Protein AF-A0A7S1DSY9-F1 (afdb_monomer_lite)

Sequence (196 aa):
GLTSVCFLCGHFAAHTNKVRSRNRDYATVTSSLRFPQHRPQLHPQKARDALRAQTYPAPGHALGHDAVVWLGDFNYRIDGGLSSDQIREMIAKGETHKLCASDQLAEEHSEGRVFEGFTEGAISFNPTYKFDAGTSDYDSSPKARAPAWCDRVLYRGREISLVKYTSCPSITFSDHKPVAALLTVQVMLPLQGEGG

Foldseek 3Di:
DWAFEFEAEDAFDADAPCLVRLLVSQVCLQQDDFDDDPDDDDDPVVVVVCVVVVDQRPPRRRVNGQKYKYWYQSNWFQADVDDLVRLVVCVVVQVVVVSCVRTSVSVCVVVVSGPPQKDFDDDNEWAFAAADAPDLHHDPDPVSDRGGNRTGMIMHHDFKDWPDWDWDSVHGRHRGTDIDTDMDGDIDDPPPPDDD

pLDDT: mean 89.21, std 14.41, range [40.25, 98.81]

Secondary structure (DSSP, 8-state):
-PPPEEEEEEEPPPSGGGHHHHHHHHHHHHHH-BPPP------HHHHHHHHHTT-PPPTTBGGGSSEEEEEEE----B-SS--HHHHHHHHHTT-HHHHHTTBHHHHHHHTTSSSTT-EE----S---B-B-TTSSSB--STT-PPPB--EEEEEEETTEEEEEEEE-TT--SSSB--EEEEEEE--PPP------

InterPro domains:
  IPR000300 Inositol polyphosphate-related phosphatase [PF22669] (3-181)
  IPR000300 Inositol polyphosphate-related phosphatase [SM00128] (1-191)
  IPR036691 Endonuclease/exonuclease/phosphatase superfamily [G3DSA:3.60.10.10] (1-192)
  IPR036691 Endonuclease/exonuclease/phosphatase superfamily [SSF56219] (3-187)
  IPR046985 Inositol 5-phosphatase [PTHR11200] (3-187)

Radius of gyration: 19.44 Å; chains: 1; bounding box: 63×33×52 Å

Organism: Hemiselmis andersenii (NCBI:txid464988)

Structure (mmCIF, N/CA/C/O backbone):
data_AF-A0A7S1DSY9-F1
#
_entry.id   AF-A0A7S1DSY9-F1
#
loop_
_atom_site.group_PDB
_atom_site.id
_atom_site.type_symbol
_atom_site.label_atom_id
_atom_site.label_alt_id
_atom_site.label_comp_id
_atom_site.label_asym_id
_atom_site.label_entity_id
_atom_site.label_seq_id
_atom_site.pdbx_PDB_ins_code
_atom_site.Cartn_x
_atom_site.Cartn_y
_atom_site.Cartn_z
_atom_site.occupancy
_atom_site.B_iso_or_equiv
_atom_site.auth_seq_id
_atom_site.auth_comp_id
_atom_site.auth_asym_id
_atom_site.auth_atom_id
_atom_site.pdbx_PDB_model_num
ATOM 1 N N . GLY A 1 1 ? -24.449 2.814 20.680 1.00 59.84 1 GLY A N 1
ATOM 2 C CA . GLY A 1 1 ? -23.459 3.812 20.227 1.00 59.84 1 GLY A CA 1
ATOM 3 C C . GLY A 1 1 ? -23.392 3.742 18.721 1.00 59.84 1 GLY A C 1
ATOM 4 O O . GLY A 1 1 ? -23.608 2.660 18.193 1.00 59.84 1 GLY A O 1
ATOM 5 N N . LEU A 1 2 ? -23.164 4.867 18.050 1.00 79.44 2 LEU A N 1
ATOM 6 C CA . LEU A 1 2 ? -23.031 4.914 16.589 1.00 79.44 2 LEU A CA 1
ATOM 7 C C . LEU A 1 2 ? -21.705 4.279 16.161 1.00 79.44 2 LEU A C 1
ATOM 9 O O . LEU A 1 2 ? -20.710 4.449 16.865 1.00 79.44 2 LEU A O 1
ATOM 13 N N . THR A 1 3 ? -21.679 3.592 15.019 1.00 82.88 3 THR A N 1
ATOM 14 C CA . THR A 1 3 ? -20.413 3.125 14.432 1.00 82.88 3 THR A CA 1
ATOM 15 C C . THR A 1 3 ? -19.679 4.295 13.779 1.00 82.88 3 THR A C 1
ATOM 17 O O . THR A 1 3 ? -20.219 4.964 12.901 1.00 82.88 3 THR A O 1
ATOM 20 N N . SER 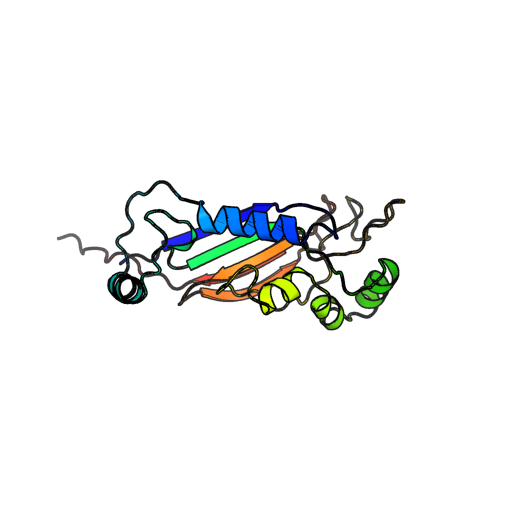A 1 4 ? -18.435 4.527 14.190 1.00 85.94 4 SER A N 1
ATOM 21 C CA . SER A 1 4 ? -17.543 5.540 13.625 1.00 85.94 4 SER A CA 1
ATOM 22 C C . SER A 1 4 ? -16.587 4.931 12.591 1.00 85.94 4 SER A C 1
ATOM 24 O O . SER A 1 4 ? -15.939 3.915 12.848 1.00 85.94 4 SER A O 1
ATOM 26 N N . VAL A 1 5 ? -16.483 5.556 11.417 1.00 90.44 5 VAL A N 1
ATOM 27 C CA . VAL A 1 5 ? -15.603 5.110 10.324 1.00 90.44 5 VAL A CA 1
ATOM 28 C C . VAL A 1 5 ? -14.598 6.212 10.008 1.00 90.44 5 VAL A C 1
ATOM 30 O O . VAL A 1 5 ? -14.978 7.370 9.850 1.00 90.44 5 VAL A O 1
ATOM 33 N N . CYS A 1 6 ? -13.319 5.855 9.924 1.00 92.56 6 CYS A N 1
ATOM 34 C CA . CYS A 1 6 ? -12.225 6.769 9.614 1.00 92.56 6 CYS A CA 1
ATOM 35 C C . CYS A 1 6 ? -11.503 6.344 8.337 1.00 92.56 6 CYS A C 1
ATOM 37 O O . CYS A 1 6 ? -11.180 5.170 8.162 1.00 92.56 6 CYS A O 1
ATOM 39 N N . PHE A 1 7 ? -11.210 7.324 7.484 1.00 95.88 7 PHE A N 1
ATOM 40 C CA . PHE A 1 7 ? -10.390 7.157 6.292 1.00 95.88 7 PHE A CA 1
ATOM 41 C C . PHE A 1 7 ? -9.102 7.958 6.448 1.00 95.88 7 PHE A C 1
ATOM 43 O O . PHE A 1 7 ? -9.136 9.153 6.744 1.00 95.88 7 PHE A O 1
ATOM 50 N N . LEU A 1 8 ? -7.973 7.290 6.237 1.00 97.19 8 LEU A N 1
ATOM 51 C CA . LEU A 1 8 ? -6.640 7.871 6.229 1.00 97.19 8 LEU A CA 1
ATOM 52 C C . LEU A 1 8 ? -6.038 7.720 4.837 1.00 97.19 8 LEU A C 1
ATOM 54 O O . LEU A 1 8 ? -6.090 6.638 4.254 1.00 97.19 8 LEU A O 1
ATOM 58 N N . CYS A 1 9 ? -5.447 8.798 4.327 1.00 97.75 9 CYS A N 1
ATOM 59 C CA . CYS A 1 9 ? -4.656 8.777 3.104 1.00 97.75 9 CYS A CA 1
ATOM 60 C C . CYS A 1 9 ? -3.210 9.156 3.438 1.00 97.75 9 CYS A C 1
ATOM 62 O O . CYS A 1 9 ? -2.983 10.203 4.046 1.00 97.75 9 CYS A O 1
ATOM 64 N N . GLY A 1 10 ? -2.249 8.296 3.100 1.00 96.75 10 GLY A N 1
ATOM 65 C CA . GLY A 1 10 ? -0.824 8.527 3.338 1.00 96.75 10 GLY A CA 1
ATOM 66 C C . GLY A 1 10 ? -0.024 8.627 2.042 1.00 96.75 10 GLY A C 1
ATOM 67 O O . GLY A 1 10 ? -0.309 7.925 1.078 1.00 96.75 10 GLY A O 1
ATOM 68 N N . HIS A 1 11 ? 1.003 9.473 2.049 1.00 98.50 11 HIS A N 1
ATOM 69 C CA . HIS A 1 11 ? 2.070 9.470 1.052 1.00 98.50 11 HIS A CA 1
ATOM 70 C C . HIS A 1 11 ? 3.399 9.418 1.813 1.00 98.50 11 HIS A C 1
ATOM 72 O O . HIS A 1 11 ? 3.786 10.406 2.438 1.00 98.50 11 HIS A O 1
ATOM 78 N N . PHE A 1 12 ? 4.057 8.259 1.831 1.00 98.62 12 PHE A N 1
ATOM 79 C CA . PHE A 1 12 ? 5.275 8.043 2.625 1.00 98.62 12 PHE A CA 1
ATOM 80 C C . PHE A 1 12 ? 6.555 8.259 1.813 1.00 98.62 12 PHE A C 1
ATOM 82 O O . PHE A 1 12 ? 6.537 8.355 0.586 1.00 98.62 12 PHE A O 1
ATOM 89 N N . ALA A 1 13 ? 7.691 8.317 2.508 1.00 98.56 13 ALA A N 1
ATOM 90 C CA . ALA A 1 13 ? 9.005 8.536 1.924 1.00 98.56 13 ALA A CA 1
ATOM 91 C C . ALA A 1 13 ? 9.320 7.587 0.748 1.00 98.56 13 ALA A C 1
ATOM 93 O O . ALA A 1 13 ? 9.359 6.358 0.887 1.00 98.56 13 ALA A O 1
ATOM 94 N N . ALA A 1 14 ? 9.639 8.184 -0.402 1.00 97.12 14 ALA A N 1
ATOM 95 C CA . ALA A 1 14 ? 10.010 7.479 -1.623 1.00 97.12 14 ALA A CA 1
ATOM 96 C C . ALA A 1 14 ? 11.417 6.850 -1.565 1.00 97.12 14 ALA A C 1
ATOM 98 O O . ALA A 1 14 ? 12.236 7.172 -0.704 1.00 97.12 14 ALA A O 1
ATOM 99 N N . HIS A 1 15 ? 11.714 6.017 -2.571 1.00 94.81 15 HIS A N 1
ATOM 100 C CA . HIS A 1 15 ? 12.963 5.270 -2.804 1.00 94.81 15 HIS A CA 1
ATOM 101 C C . HIS A 1 15 ? 13.119 3.963 -2.013 1.00 94.81 15 HIS A C 1
ATOM 103 O O . HIS A 1 15 ? 12.770 3.861 -0.840 1.00 94.81 15 HIS A O 1
ATOM 109 N N . THR A 1 16 ? 13.710 2.954 -2.662 1.00 94.06 16 THR A N 1
ATOM 110 C CA . THR A 1 16 ? 13.849 1.581 -2.145 1.00 94.06 16 THR A CA 1
ATOM 111 C C . THR A 1 16 ? 14.541 1.522 -0.785 1.00 94.06 16 THR A C 1
ATOM 113 O O . THR A 1 16 ? 13.995 0.942 0.146 1.00 94.06 16 THR A O 1
ATOM 116 N N . ASN A 1 17 ? 15.647 2.247 -0.601 1.00 96.06 17 ASN A N 1
ATOM 117 C CA . ASN A 1 17 ? 16.453 2.226 0.627 1.00 96.06 17 ASN A CA 1
ATOM 118 C C . ASN A 1 17 ? 15.892 3.062 1.801 1.00 96.06 17 ASN A C 1
ATOM 120 O O . ASN A 1 17 ? 16.606 3.324 2.771 1.00 96.06 17 ASN A O 1
ATOM 124 N N . LYS A 1 18 ? 14.640 3.531 1.725 1.00 98.06 18 LYS A N 1
ATOM 125 C CA . LYS A 1 18 ? 14.019 4.411 2.733 1.00 98.06 18 LYS A CA 1
ATOM 126 C C . LYS A 1 18 ? 12.986 3.719 3.630 1.00 98.06 18 LYS A C 1
ATOM 128 O O . LYS A 1 18 ? 12.174 4.413 4.234 1.00 98.06 18 LYS A O 1
ATOM 133 N N . VAL A 1 19 ? 13.071 2.396 3.810 1.00 98.38 19 VAL A N 1
ATOM 134 C CA . VAL A 1 19 ? 12.169 1.608 4.685 1.00 98.38 19 VAL A CA 1
ATOM 135 C C . VAL A 1 19 ? 12.025 2.241 6.071 1.00 98.38 19 VAL A C 1
ATOM 137 O O . VAL A 1 19 ? 10.927 2.598 6.484 1.00 98.38 19 VAL A O 1
ATOM 140 N N . ARG A 1 20 ? 13.147 2.541 6.741 1.00 98.44 20 ARG A N 1
ATOM 141 C CA . ARG A 1 20 ? 13.136 3.208 8.059 1.00 98.44 20 ARG A CA 1
ATOM 142 C C . ARG A 1 20 ? 12.428 4.566 8.061 1.00 98.44 20 ARG A C 1
ATOM 144 O O . ARG A 1 20 ? 11.878 4.962 9.082 1.00 98.44 20 ARG A O 1
ATOM 151 N N . SER A 1 21 ? 12.473 5.304 6.949 1.00 98.75 21 SER A N 1
ATOM 152 C CA . SER A 1 21 ? 11.768 6.588 6.846 1.00 98.75 21 SER A CA 1
ATOM 153 C C . SER A 1 21 ? 10.263 6.378 6.709 1.00 98.75 21 SER A C 1
ATOM 155 O O . SER A 1 21 ? 9.531 7.033 7.434 1.00 98.75 21 SER A O 1
ATOM 157 N N . ARG A 1 22 ? 9.816 5.406 5.901 1.00 98.75 22 ARG A N 1
ATOM 158 C CA . ARG A 1 22 ? 8.393 5.040 5.792 1.00 98.75 22 ARG A CA 1
ATOM 159 C C . ARG A 1 22 ? 7.812 4.547 7.115 1.00 98.75 22 ARG A C 1
ATOM 161 O O . ARG A 1 22 ? 6.744 4.992 7.517 1.00 98.75 22 ARG A O 1
ATOM 168 N N . ASN A 1 23 ? 8.551 3.713 7.848 1.00 98.69 23 ASN A N 1
ATOM 169 C CA . ASN A 1 23 ? 8.123 3.265 9.177 1.00 98.69 23 ASN A CA 1
ATOM 170 C C . ASN A 1 23 ? 7.988 4.432 10.160 1.00 98.69 23 ASN A C 1
ATOM 172 O O . ASN A 1 23 ? 7.106 4.434 11.016 1.00 98.69 23 ASN A O 1
ATOM 176 N N . ARG A 1 24 ? 8.862 5.439 10.044 1.00 98.50 24 ARG A N 1
ATOM 177 C CA . ARG A 1 24 ? 8.761 6.665 10.837 1.00 98.50 24 ARG A CA 1
ATOM 178 C C . ARG A 1 24 ? 7.557 7.505 10.418 1.00 98.50 24 ARG A C 1
ATOM 180 O O . ARG A 1 24 ? 6.882 8.010 11.305 1.00 98.50 24 ARG A O 1
ATOM 187 N N . ASP A 1 25 ? 7.260 7.614 9.124 1.00 98.44 25 ASP A N 1
ATOM 188 C CA . ASP A 1 25 ? 6.053 8.297 8.638 1.00 98.44 25 ASP A CA 1
ATOM 189 C C . ASP A 1 25 ? 4.789 7.628 9.209 1.00 98.44 25 ASP A C 1
ATOM 191 O O . ASP A 1 25 ? 3.928 8.310 9.770 1.00 98.44 25 ASP A O 1
ATOM 195 N N . TYR A 1 26 ? 4.730 6.289 9.177 1.00 98.12 26 TYR A N 1
ATOM 196 C CA . TYR A 1 26 ? 3.701 5.500 9.861 1.00 98.12 26 TYR A CA 1
ATOM 197 C C . TYR A 1 26 ? 3.624 5.855 11.356 1.00 98.12 26 TYR A C 1
ATOM 199 O O . TYR A 1 26 ? 2.564 6.270 11.827 1.00 98.12 26 TYR A O 1
ATOM 207 N N . ALA A 1 27 ? 4.742 5.778 12.087 1.00 96.38 27 ALA A N 1
ATOM 208 C CA . ALA A 1 27 ? 4.787 6.052 13.525 1.00 96.38 27 ALA A CA 1
ATOM 209 C C . ALA A 1 27 ? 4.360 7.488 13.885 1.00 96.38 27 ALA A C 1
ATOM 211 O O . ALA A 1 27 ? 3.719 7.721 14.914 1.00 96.38 27 ALA A O 1
ATOM 212 N N . THR A 1 28 ? 4.683 8.473 13.045 1.00 95.00 28 THR A N 1
ATOM 213 C CA . THR A 1 28 ? 4.233 9.857 13.221 1.00 95.00 28 THR A CA 1
ATOM 214 C C . THR A 1 28 ? 2.715 9.951 13.105 1.00 95.00 28 THR A C 1
ATOM 216 O O . THR A 1 28 ? 2.073 10.540 13.979 1.00 95.00 28 THR A O 1
ATOM 219 N N . VAL A 1 29 ? 2.117 9.331 12.085 1.00 92.75 29 VAL A N 1
ATOM 220 C CA . VAL A 1 29 ? 0.657 9.330 11.915 1.00 92.75 29 VAL A CA 1
ATOM 221 C C . VAL A 1 29 ? -0.031 8.614 13.079 1.00 92.75 29 VAL A C 1
ATOM 223 O O . VAL A 1 29 ? -0.978 9.152 13.653 1.00 92.75 29 VAL A O 1
ATOM 226 N N . THR A 1 30 ? 0.459 7.442 13.488 1.00 91.44 30 THR A N 1
ATOM 227 C CA . THR A 1 30 ? -0.181 6.632 14.537 1.00 91.44 30 THR A CA 1
ATOM 228 C C . THR A 1 30 ? -0.003 7.157 15.954 1.00 91.44 30 THR A C 1
ATOM 230 O O . THR A 1 30 ? -0.702 6.685 16.846 1.00 91.44 30 THR A O 1
ATOM 233 N N . SER A 1 31 ? 0.918 8.094 16.185 1.00 88.44 31 SER A N 1
ATOM 234 C CA . SER A 1 31 ? 1.132 8.709 17.502 1.00 88.44 31 SER A CA 1
ATOM 235 C C . SER A 1 31 ? 0.410 10.045 17.673 1.00 88.44 31 SER A C 1
ATOM 237 O O . SER A 1 31 ? 0.117 10.448 18.802 1.00 88.44 31 SER A O 1
ATOM 239 N N . SER A 1 32 ? 0.134 10.754 16.574 1.00 86.81 32 SER A N 1
ATOM 240 C CA . SER A 1 32 ? -0.245 12.169 16.643 1.00 86.81 32 SER A CA 1
ATOM 241 C C . SER A 1 32 ? -1.512 12.548 15.883 1.00 86.81 32 SER A C 1
ATOM 243 O O . SER A 1 32 ? -2.115 13.568 16.227 1.00 86.81 32 SER A O 1
ATOM 245 N N . LEU A 1 33 ? -1.958 11.762 14.895 1.00 89.56 33 LEU A N 1
ATOM 246 C CA . LEU A 1 33 ? -3.061 12.186 14.039 1.00 89.56 33 LEU A CA 1
ATOM 247 C C . LEU A 1 33 ? -4.395 12.182 14.796 1.00 89.56 33 LEU A C 1
ATOM 249 O O . LEU A 1 33 ? -4.887 11.144 15.252 1.00 89.56 33 LEU A O 1
ATOM 253 N N . ARG A 1 34 ? -5.003 13.366 14.893 1.00 87.44 34 ARG A N 1
ATOM 254 C CA . ARG A 1 34 ? -6.281 13.603 15.568 1.00 87.44 34 ARG A CA 1
ATOM 255 C C . ARG A 1 34 ? -7.232 14.363 14.660 1.00 87.44 34 ARG A C 1
ATOM 257 O O . ARG A 1 34 ? -6.832 15.312 13.994 1.00 87.44 34 ARG A O 1
ATOM 264 N N . PHE A 1 35 ? -8.500 13.985 14.706 1.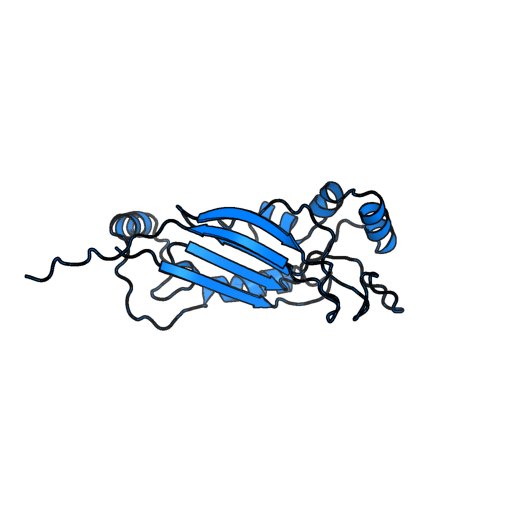00 84.75 35 PHE A N 1
ATOM 265 C CA . PHE A 1 35 ? -9.588 14.742 14.110 1.00 84.75 35 PHE A CA 1
ATOM 266 C C . PHE A 1 35 ? -10.236 15.645 15.168 1.00 84.75 35 PHE A C 1
ATOM 268 O O . PHE A 1 35 ? -10.402 15.213 16.316 1.00 84.75 35 PHE A O 1
ATOM 275 N N . PRO A 1 36 ? -10.628 16.881 14.810 1.00 76.69 36 PRO A N 1
ATOM 276 C CA . PRO A 1 36 ? -11.440 17.727 15.677 1.00 76.69 36 PRO A CA 1
ATOM 277 C C . PRO A 1 36 ? -12.729 16.990 16.073 1.00 76.69 36 PRO A C 1
ATOM 279 O O . PRO A 1 36 ? -13.505 16.576 15.215 1.00 76.69 36 PRO A O 1
ATOM 282 N N . GLN A 1 37 ? -12.954 16.774 17.372 1.00 64.50 37 GLN A N 1
ATOM 283 C CA . GLN A 1 37 ? -14.139 16.055 17.844 1.00 64.50 37 GLN A CA 1
ATOM 284 C C . GLN A 1 37 ? -15.391 16.944 17.837 1.00 64.50 37 GLN A C 1
ATOM 286 O O . GLN A 1 37 ? -15.493 17.876 18.630 1.00 64.50 37 GLN A O 1
ATOM 291 N N . HIS A 1 38 ? -16.423 16.518 17.106 1.00 50.88 38 HIS A N 1
ATOM 292 C CA . HIS A 1 38 ? -17.772 16.444 17.671 1.00 50.88 38 HIS A CA 1
ATOM 293 C C . HIS A 1 38 ? -17.938 15.021 18.219 1.00 50.88 38 HIS A C 1
ATOM 295 O O . HIS A 1 38 ? -17.895 14.066 17.453 1.00 50.88 38 HIS A O 1
ATOM 301 N N . ARG A 1 39 ? -18.012 14.860 19.549 1.00 51.62 39 ARG A N 1
ATOM 302 C CA . ARG A 1 39 ? -18.017 13.557 20.251 1.00 51.62 39 ARG A CA 1
ATOM 303 C C . ARG A 1 39 ? -18.959 12.525 19.591 1.00 51.62 39 ARG A C 1
ATOM 305 O O . ARG A 1 39 ? -20.171 12.655 19.760 1.00 51.62 39 ARG A O 1
ATOM 312 N N . PRO A 1 40 ? -18.457 11.436 18.978 1.00 50.75 40 PRO A N 1
ATOM 313 C CA . PRO A 1 40 ? -19.263 10.240 18.785 1.00 50.75 40 PRO A CA 1
ATOM 314 C C . PRO A 1 40 ? -19.393 9.553 20.148 1.00 50.75 40 PRO A C 1
ATOM 316 O O . PRO A 1 40 ? -18.399 9.362 20.854 1.00 50.75 40 PRO A O 1
ATOM 319 N N . GLN A 1 41 ? -20.611 9.201 20.557 1.00 55.25 41 GLN A N 1
ATOM 320 C CA . GLN A 1 41 ? -20.811 8.402 21.763 1.00 55.25 41 GLN A CA 1
ATOM 321 C C . GLN A 1 41 ? -20.205 7.009 21.540 1.00 55.25 41 GLN A C 1
ATOM 323 O O . GLN A 1 41 ? -20.768 6.205 20.795 1.00 55.25 41 GLN A O 1
ATOM 328 N N . LEU A 1 42 ? -19.049 6.750 22.166 1.00 55.91 42 LEU A N 1
ATOM 329 C CA . LEU A 1 42 ? -18.365 5.454 22.150 1.00 55.91 42 LEU A CA 1
ATOM 330 C C . LEU A 1 42 ? -19.350 4.309 22.412 1.00 55.91 42 LEU A C 1
ATOM 332 O O . LEU A 1 42 ? -20.241 4.409 23.259 1.00 55.91 42 LEU A O 1
ATOM 336 N N . HIS A 1 43 ? -19.157 3.186 21.721 1.00 61.22 43 HIS A N 1
ATOM 337 C CA . HIS A 1 43 ? -19.892 1.972 22.045 1.00 61.22 43 HIS A CA 1
ATOM 338 C C . HIS A 1 43 ? -19.591 1.543 23.501 1.00 61.22 43 HIS A C 1
ATOM 340 O O . HIS A 1 43 ? -18.413 1.428 23.857 1.00 61.22 43 HIS A O 1
ATOM 346 N N . PRO A 1 44 ? -20.604 1.256 24.345 1.00 58.03 44 PRO A N 1
ATOM 347 C CA . PRO A 1 44 ? -20.401 0.954 25.768 1.00 58.03 44 PRO A CA 1
ATOM 348 C C . PRO A 1 44 ? -19.436 -0.208 26.032 1.00 58.03 44 PRO A C 1
ATOM 350 O O . PRO A 1 44 ? -18.653 -0.161 26.978 1.00 58.03 44 PRO A O 1
ATOM 353 N N . GLN A 1 45 ? -19.436 -1.232 25.172 1.00 64.00 45 GLN A N 1
ATOM 354 C CA . GLN A 1 45 ? -18.506 -2.356 25.311 1.00 64.00 45 GLN A CA 1
ATOM 355 C C . GLN A 1 45 ? -17.055 -1.943 25.027 1.00 64.00 45 GLN A C 1
ATOM 357 O O . GLN A 1 45 ? -16.154 -2.365 25.742 1.00 64.00 45 GLN A O 1
ATOM 362 N N . LYS A 1 46 ? -16.821 -1.048 24.055 1.00 61.59 46 LYS A N 1
ATOM 363 C CA . LYS A 1 46 ? -15.475 -0.532 23.777 1.00 61.59 46 LYS A CA 1
ATOM 364 C C . LYS A 1 46 ? -14.976 0.326 24.925 1.00 61.59 46 LYS A C 1
ATOM 366 O O . LYS A 1 46 ? -13.860 0.098 25.385 1.00 61.59 46 LYS A O 1
ATOM 371 N N . ALA A 1 47 ? -15.822 1.228 25.444 1.00 61.62 47 ALA A N 1
ATOM 372 C CA . ALA A 1 47 ? -15.533 2.031 26.640 1.00 61.62 47 ALA A CA 1
ATOM 373 C C . ALA A 1 47 ? -14.970 1.157 27.774 1.00 61.62 47 ALA A C 1
ATOM 375 O O . ALA A 1 47 ? -13.939 1.484 28.354 1.00 61.62 47 ALA A O 1
ATOM 376 N N . ARG A 1 48 ? -15.591 -0.004 28.009 1.00 61.06 48 ARG A N 1
ATOM 377 C CA . ARG A 1 48 ? -15.187 -0.972 29.036 1.00 61.06 48 ARG A CA 1
ATOM 378 C C . ARG A 1 48 ? -13.919 -1.757 28.685 1.00 61.06 48 ARG A C 1
ATOM 380 O O . ARG A 1 48 ? -13.044 -1.873 29.540 1.00 61.06 48 ARG A O 1
ATOM 387 N N . ASP A 1 49 ? -13.807 -2.275 27.463 1.00 63.28 49 ASP A N 1
ATOM 388 C CA . ASP A 1 49 ? -12.662 -3.092 27.031 1.00 63.28 49 ASP A CA 1
ATOM 389 C C . ASP A 1 49 ? -11.356 -2.279 27.051 1.00 63.28 49 ASP A C 1
ATOM 391 O O . ASP A 1 49 ? -10.339 -2.735 27.570 1.00 63.28 49 ASP A O 1
ATOM 395 N N . ALA A 1 50 ? -11.384 -1.036 26.573 1.00 58.59 50 ALA A N 1
ATOM 396 C CA . ALA A 1 50 ? -10.179 -0.213 26.515 1.00 58.59 50 ALA A CA 1
ATOM 397 C C . ALA A 1 50 ? -9.886 0.575 27.811 1.00 58.59 50 ALA A C 1
ATOM 399 O O . ALA A 1 50 ? -8.744 0.980 28.023 1.00 58.59 50 ALA A O 1
ATOM 400 N N . LEU A 1 51 ? -10.846 0.683 28.745 1.00 54.69 51 LEU A N 1
ATOM 401 C CA . LEU A 1 51 ? -10.553 1.060 30.138 1.00 54.69 51 LEU A CA 1
ATOM 402 C C . LEU A 1 51 ? -9.751 -0.047 30.843 1.00 54.69 51 LEU A C 1
ATOM 404 O O . LEU A 1 51 ? -8.839 0.244 31.611 1.00 54.69 51 LEU A O 1
ATOM 408 N N . ARG A 1 52 ? -10.057 -1.321 30.553 1.00 56.25 52 ARG A N 1
ATOM 409 C CA . ARG A 1 52 ? -9.317 -2.476 31.089 1.00 56.25 52 ARG A CA 1
ATOM 410 C C . ARG A 1 52 ? -7.916 -2.616 30.502 1.00 56.25 52 ARG A C 1
ATOM 412 O O . ARG A 1 52 ? -7.015 -3.044 31.210 1.00 56.25 52 ARG A O 1
ATOM 419 N N . ALA A 1 53 ? -7.739 -2.263 29.234 1.00 58.44 53 ALA A N 1
ATOM 420 C CA . ALA A 1 53 ? -6.487 -2.478 28.520 1.00 58.44 53 ALA A CA 1
ATOM 421 C C . ALA A 1 53 ? -5.521 -1.271 28.536 1.00 58.44 53 ALA A C 1
ATOM 423 O O . ALA A 1 53 ? -4.485 -1.357 27.888 1.00 58.44 53 ALA A O 1
ATOM 424 N N . GLN A 1 54 ? -5.842 -0.154 29.217 1.00 50.22 54 GLN A N 1
ATOM 425 C CA . GLN A 1 54 ? -5.029 1.089 29.273 1.00 50.22 54 GLN A CA 1
ATOM 426 C C . GLN A 1 54 ? -4.537 1.609 27.905 1.00 50.22 54 GLN A C 1
ATOM 428 O O . GLN A 1 54 ? -3.549 2.327 27.805 1.00 50.22 54 GLN A O 1
ATOM 433 N N . THR A 1 55 ? -5.235 1.260 26.830 1.00 55.69 55 THR A N 1
ATOM 434 C CA . THR A 1 55 ? -4.737 1.378 25.448 1.00 55.69 55 THR A CA 1
ATOM 435 C C . THR A 1 55 ? -5.522 2.386 24.628 1.00 55.69 55 THR A C 1
ATOM 437 O O . THR A 1 55 ? -5.403 2.418 23.405 1.00 55.69 55 THR A O 1
ATOM 440 N N . TYR A 1 56 ? -6.331 3.236 25.268 1.00 52.94 56 TYR A N 1
ATOM 441 C CA . TYR A 1 56 ? -7.048 4.265 24.531 1.00 52.94 56 TYR A CA 1
ATOM 442 C C . TYR A 1 56 ? -6.074 5.255 23.897 1.00 52.94 56 TYR A C 1
ATOM 444 O O . TYR A 1 56 ? -5.376 5.969 24.623 1.00 52.94 56 TYR A O 1
ATOM 452 N N . PRO A 1 57 ? -6.075 5.401 22.563 1.00 57.94 57 PRO A N 1
ATOM 453 C CA . PRO A 1 57 ? -5.485 6.584 21.991 1.00 57.94 57 PRO A CA 1
ATOM 454 C C . PRO A 1 57 ? -6.348 7.777 22.430 1.00 57.94 57 PRO A C 1
ATOM 456 O O . PRO A 1 57 ? -7.578 7.698 22.459 1.00 57.94 57 PRO A O 1
ATOM 459 N N . ALA A 1 58 ? -5.700 8.863 22.854 1.00 63.59 58 ALA A N 1
ATOM 460 C CA . ALA A 1 58 ? -6.387 10.013 23.444 1.00 63.59 58 ALA A CA 1
ATOM 461 C C . ALA A 1 58 ? -7.528 10.545 22.542 1.00 63.59 58 ALA A C 1
ATOM 463 O O . ALA A 1 58 ? -7.480 10.337 21.328 1.00 63.59 58 ALA A O 1
ATOM 464 N N . PRO A 1 59 ? -8.533 11.253 23.091 1.00 69.94 59 PRO A N 1
ATOM 465 C CA . PRO A 1 59 ? -9.711 11.697 22.348 1.00 69.94 59 PRO A CA 1
ATOM 466 C C . PRO A 1 59 ? -9.396 12.285 20.963 1.00 69.94 59 PRO A C 1
ATOM 468 O O . PRO A 1 59 ? -8.416 13.012 20.776 1.00 69.94 59 PRO A O 1
ATOM 471 N N . GLY A 1 60 ? -10.224 11.923 19.982 1.00 75.69 60 GLY A N 1
ATOM 472 C CA . GLY A 1 60 ? -10.099 12.364 18.591 1.00 75.69 60 GLY A CA 1
ATOM 473 C C . GLY A 1 60 ? -9.012 11.660 17.782 1.00 75.69 60 GLY A C 1
ATOM 474 O O . GLY A 1 60 ? -8.877 11.951 16.599 1.00 75.69 60 GLY A O 1
ATOM 475 N N . HIS A 1 61 ? -8.243 10.737 18.362 1.00 86.81 61 HIS A N 1
ATOM 476 C CA . HIS A 1 61 ? -7.204 10.039 17.614 1.00 86.81 61 HIS A CA 1
ATOM 477 C C . HIS A 1 61 ? -7.775 9.222 16.449 1.00 86.81 61 HIS A C 1
ATOM 479 O O . HIS A 1 61 ? -8.764 8.502 16.608 1.00 86.81 61 HIS A O 1
ATOM 485 N N . ALA A 1 62 ? -7.118 9.286 15.291 1.00 88.56 62 ALA A N 1
ATOM 486 C CA . ALA A 1 62 ? -7.552 8.609 14.071 1.00 88.56 62 ALA A CA 1
ATOM 487 C C . ALA A 1 62 ? -7.772 7.105 14.283 1.00 88.56 62 ALA A C 1
ATOM 489 O O . ALA A 1 62 ? -8.814 6.553 13.941 1.00 88.56 62 ALA A O 1
ATOM 490 N N . LEU A 1 63 ? -6.833 6.460 14.973 1.00 89.44 63 LEU A N 1
ATOM 491 C CA . LEU A 1 63 ? -6.901 5.036 15.304 1.00 89.44 63 LEU A CA 1
ATOM 492 C C . LEU A 1 63 ? -7.898 4.688 16.430 1.00 89.44 63 LEU A C 1
ATOM 494 O O . LEU A 1 63 ? -7.969 3.534 16.835 1.00 89.44 63 LEU A O 1
ATOM 498 N N . GLY A 1 64 ? -8.653 5.652 16.960 1.00 85.94 64 GLY A N 1
ATOM 499 C CA . GLY A 1 64 ? -9.702 5.406 17.956 1.00 85.94 64 GLY A CA 1
ATOM 500 C C . GLY A 1 64 ? -11.066 5.017 17.368 1.00 85.94 64 GLY A C 1
ATOM 501 O O . GLY A 1 64 ? -11.963 4.672 18.133 1.00 85.94 64 GLY A O 1
ATOM 502 N N . HIS A 1 65 ? -11.238 5.088 16.043 1.00 87.62 65 HIS A N 1
ATOM 503 C CA . HIS A 1 65 ? -12.517 4.822 15.370 1.00 87.62 65 HIS A CA 1
ATOM 504 C C . HIS A 1 65 ? -12.856 3.329 15.310 1.00 87.62 65 HIS A C 1
ATOM 506 O O . HIS A 1 65 ? -11.989 2.465 15.470 1.00 87.62 65 HIS A O 1
ATOM 512 N N . ASP A 1 66 ? -14.134 3.017 15.076 1.00 87.75 66 ASP A N 1
ATOM 513 C CA . ASP A 1 66 ? -14.608 1.637 15.084 1.00 87.75 66 ASP A CA 1
ATOM 514 C C . ASP A 1 66 ? -14.133 0.815 13.894 1.00 87.75 66 ASP A C 1
ATOM 516 O O . ASP A 1 66 ? -13.782 -0.357 14.072 1.00 87.75 66 ASP A O 1
ATOM 520 N N . ALA A 1 67 ? -14.101 1.455 12.729 1.00 92.12 67 ALA A N 1
ATOM 521 C CA . ALA A 1 67 ? -13.471 0.972 11.516 1.00 92.12 67 ALA A CA 1
ATOM 522 C C . ALA A 1 67 ? -12.503 2.039 10.992 1.00 92.12 67 ALA A C 1
ATOM 524 O O . ALA A 1 67 ? -12.837 3.224 10.939 1.00 92.12 67 ALA A O 1
ATOM 525 N N . VAL A 1 68 ? -11.303 1.619 10.605 1.00 94.94 68 VAL A N 1
ATOM 526 C CA . VAL A 1 68 ? -10.284 2.479 9.997 1.00 94.94 68 VAL A CA 1
ATOM 527 C C . VAL A 1 68 ? -9.887 1.874 8.661 1.00 94.94 68 VAL A C 1
ATOM 529 O O . VAL A 1 68 ? -9.523 0.702 8.608 1.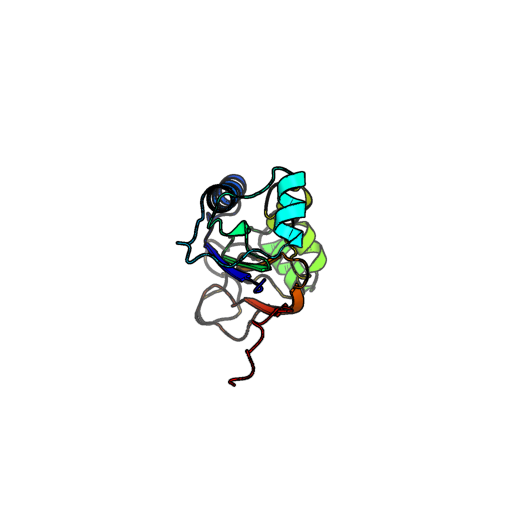00 94.94 68 VAL A O 1
ATOM 532 N N . VAL A 1 69 ? -9.932 2.673 7.602 1.00 98.19 69 VAL A N 1
ATOM 533 C CA . VAL A 1 69 ? -9.377 2.346 6.287 1.00 98.19 69 VAL A CA 1
ATOM 534 C C . VAL A 1 69 ? -8.204 3.280 6.048 1.00 98.19 69 VAL A C 1
ATOM 536 O O . VAL A 1 69 ? -8.363 4.498 6.093 1.00 98.19 69 VAL A O 1
ATOM 539 N N . TRP A 1 70 ? -7.024 2.722 5.814 1.00 98.44 70 TRP A N 1
ATOM 540 C CA . TRP A 1 70 ? -5.819 3.477 5.514 1.00 98.44 70 TRP A CA 1
ATOM 541 C C . TRP A 1 70 ? -5.313 3.086 4.136 1.00 98.44 70 TRP A C 1
ATOM 543 O O . TRP A 1 70 ? -4.965 1.935 3.890 1.00 98.44 70 TRP A O 1
ATOM 553 N N . LEU A 1 71 ? -5.291 4.057 3.235 1.00 98.62 71 LEU A N 1
ATOM 554 C CA . LEU A 1 71 ? -4.869 3.878 1.859 1.00 98.62 71 LEU A CA 1
ATOM 555 C C . LEU A 1 71 ? -3.822 4.913 1.449 1.00 98.62 71 LEU A C 1
ATOM 557 O O . LEU A 1 71 ? -3.607 5.902 2.150 1.00 98.62 71 LEU A O 1
ATOM 561 N N . GLY A 1 72 ? -3.198 4.698 0.299 1.00 98.50 72 GLY A N 1
ATOM 562 C CA . GLY A 1 72 ? -2.364 5.696 -0.364 1.00 98.50 72 GLY A CA 1
ATOM 563 C C . GLY A 1 72 ? -1.073 5.121 -0.926 1.00 98.50 72 GLY A C 1
ATOM 564 O O . GLY A 1 72 ? -0.907 3.903 -1.008 1.00 98.50 72 GLY A O 1
ATOM 565 N N . ASP A 1 73 ? -0.171 6.021 -1.313 1.00 98.81 73 ASP A N 1
ATOM 566 C CA . ASP A 1 73 ? 1.175 5.684 -1.768 1.00 98.81 73 ASP A CA 1
ATOM 567 C C . ASP A 1 73 ? 2.097 5.536 -0.549 1.00 98.81 73 ASP A C 1
ATOM 569 O O . ASP A 1 73 ? 2.744 6.479 -0.079 1.00 98.81 73 ASP A O 1
ATOM 573 N N . PHE A 1 74 ? 2.153 4.326 -0.000 1.00 98.81 74 PHE A N 1
ATOM 574 C CA . PHE A 1 74 ? 3.055 4.019 1.107 1.00 98.81 74 PHE A CA 1
ATOM 575 C C . PHE A 1 74 ? 4.490 3.790 0.646 1.00 98.81 74 PHE A C 1
ATOM 577 O O . PHE A 1 74 ? 5.373 3.664 1.488 1.00 98.81 74 PHE A O 1
ATOM 584 N N . ASN A 1 75 ? 4.750 3.778 -0.664 1.00 98.69 75 ASN A N 1
ATOM 585 C CA . ASN A 1 75 ? 6.084 3.799 -1.257 1.00 98.69 75 ASN A CA 1
ATOM 586 C C . ASN A 1 75 ? 7.029 2.646 -0.858 1.00 98.69 75 ASN A C 1
ATOM 588 O O . ASN A 1 75 ? 8.230 2.711 -1.155 1.00 98.69 75 ASN A O 1
ATOM 592 N N . TYR A 1 76 ? 6.526 1.593 -0.208 1.00 98.62 76 TYR A N 1
ATOM 593 C CA . TYR A 1 76 ? 7.271 0.350 -0.009 1.00 98.62 76 TYR A CA 1
ATOM 594 C C . TYR A 1 76 ? 7.537 -0.316 -1.356 1.00 98.62 76 TYR A C 1
ATOM 596 O O . TYR A 1 76 ? 6.765 -0.173 -2.304 1.00 98.62 76 TYR A O 1
ATOM 604 N N . ARG A 1 77 ? 8.692 -0.969 -1.465 1.00 98.31 77 ARG A N 1
ATOM 605 C CA . ARG A 1 77 ? 9.192 -1.533 -2.720 1.00 98.31 77 ARG A CA 1
ATOM 606 C C . ARG A 1 77 ? 9.340 -3.038 -2.609 1.00 98.31 77 ARG A C 1
ATOM 608 O O . ARG A 1 77 ? 9.370 -3.578 -1.511 1.00 98.31 77 ARG A O 1
ATOM 615 N N . ILE A 1 78 ? 9.495 -3.684 -3.757 1.00 97.94 78 ILE A N 1
ATOM 616 C CA . ILE A 1 78 ? 9.977 -5.059 -3.810 1.00 97.94 78 ILE A CA 1
ATOM 617 C C . ILE A 1 78 ? 11.500 -5.000 -3.658 1.00 97.94 78 ILE A C 1
ATOM 619 O O . ILE A 1 78 ? 12.181 -4.367 -4.468 1.00 97.94 78 ILE A O 1
ATOM 623 N N . ASP A 1 79 ? 12.013 -5.592 -2.586 1.00 87.06 79 ASP A N 1
ATOM 624 C CA . ASP A 1 79 ? 13.423 -5.630 -2.219 1.00 87.06 79 ASP A CA 1
ATOM 625 C C . ASP A 1 79 ? 13.712 -6.953 -1.499 1.00 87.06 79 ASP A C 1
ATOM 627 O O . ASP A 1 79 ? 13.411 -7.130 -0.327 1.00 87.06 79 ASP A O 1
ATOM 631 N N . GLY A 1 80 ? 14.247 -7.914 -2.245 1.00 86.25 80 GLY A N 1
ATOM 632 C CA . GLY A 1 80 ? 14.638 -9.240 -1.751 1.00 86.25 80 GLY A CA 1
ATOM 633 C C . GLY A 1 80 ? 15.977 -9.674 -2.340 1.00 86.25 80 GLY A C 1
ATOM 634 O O . GLY A 1 80 ? 16.176 -10.845 -2.645 1.00 86.25 80 GLY A O 1
ATOM 635 N N . GLY A 1 81 ? 16.852 -8.703 -2.628 1.00 90.88 81 GLY A N 1
ATOM 636 C CA . GLY A 1 81 ? 18.050 -8.925 -3.446 1.00 90.88 81 GLY A CA 1
ATOM 637 C C . GLY A 1 81 ? 17.758 -9.124 -4.940 1.00 90.88 81 GLY A C 1
ATOM 638 O O . GLY A 1 81 ? 18.626 -9.594 -5.671 1.00 90.88 81 GLY A O 1
ATOM 639 N N . LEU A 1 82 ? 16.551 -8.771 -5.396 1.00 94.44 82 LEU A N 1
ATOM 640 C CA . LEU A 1 82 ? 16.122 -8.888 -6.790 1.00 94.44 82 LEU A CA 1
ATOM 641 C C . LEU A 1 82 ? 16.478 -7.630 -7.594 1.00 94.44 82 LEU A C 1
ATOM 643 O O . LEU A 1 82 ? 16.251 -6.503 -7.151 1.00 94.44 82 LEU A O 1
ATOM 647 N N . SER A 1 83 ? 16.986 -7.821 -8.810 1.00 94.31 83 SER A N 1
ATOM 648 C CA . SER A 1 83 ? 17.169 -6.746 -9.785 1.00 94.31 83 SER A CA 1
ATOM 649 C C . SER A 1 83 ? 15.842 -6.349 -10.452 1.00 94.31 83 SER A C 1
ATOM 651 O O . SER A 1 83 ? 14.862 -7.096 -10.435 1.00 94.31 83 SER A O 1
ATOM 653 N N . SER A 1 84 ? 15.818 -5.172 -11.091 1.00 94.56 84 SER A N 1
ATOM 654 C CA . SER A 1 84 ? 14.664 -4.707 -11.884 1.00 94.56 84 SER A CA 1
ATOM 655 C C . SER A 1 84 ? 14.270 -5.727 -12.962 1.00 94.56 84 SER A C 1
ATOM 657 O O . SER A 1 84 ? 13.086 -6.016 -13.132 1.00 94.56 84 SER A O 1
ATOM 659 N N . ASP A 1 85 ? 15.258 -6.328 -13.629 1.00 95.19 85 ASP A N 1
ATOM 660 C CA . ASP A 1 85 ? 15.036 -7.315 -14.690 1.00 95.19 85 ASP A CA 1
ATOM 661 C C . ASP A 1 85 ? 14.452 -8.619 -14.143 1.00 95.19 85 ASP A C 1
ATOM 663 O O . ASP A 1 85 ? 13.497 -9.143 -14.712 1.00 95.19 85 ASP A O 1
ATOM 667 N N . GLN A 1 86 ? 14.950 -9.099 -12.998 1.00 96.44 86 GLN A N 1
ATOM 668 C CA . GLN A 1 86 ? 14.398 -10.283 -12.333 1.00 96.44 86 GLN A CA 1
ATOM 669 C C . GLN A 1 86 ? 12.940 -10.057 -11.922 1.00 96.44 86 GLN A C 1
ATOM 671 O O . GLN A 1 86 ? 12.093 -10.919 -12.146 1.00 96.44 86 GLN A O 1
ATOM 676 N N . ILE A 1 87 ? 12.619 -8.876 -11.380 1.00 97.44 87 ILE A N 1
ATOM 677 C CA . ILE A 1 87 ? 11.239 -8.523 -11.026 1.00 97.44 87 ILE A CA 1
ATOM 678 C C . ILE A 1 87 ? 10.348 -8.532 -12.275 1.00 97.44 87 ILE A C 1
ATOM 680 O O . ILE A 1 87 ? 9.275 -9.135 -12.258 1.00 97.44 87 ILE A O 1
ATOM 684 N N . ARG A 1 88 ? 10.790 -7.916 -13.378 1.00 96.94 88 ARG A N 1
ATOM 685 C CA . ARG A 1 88 ? 10.046 -7.894 -14.651 1.00 96.94 88 ARG A CA 1
ATOM 686 C C . ARG A 1 88 ? 9.840 -9.297 -15.225 1.00 96.94 88 ARG A C 1
ATOM 688 O O . ARG A 1 88 ? 8.740 -9.609 -15.676 1.00 96.94 88 ARG A O 1
ATOM 695 N N . GLU A 1 89 ? 10.854 -10.154 -15.161 1.00 97.25 89 GLU A N 1
ATOM 696 C CA . GLU A 1 89 ? 10.767 -11.549 -15.596 1.00 97.25 89 GLU A CA 1
ATOM 697 C C . GLU A 1 89 ? 9.741 -12.338 -14.767 1.00 97.25 89 GLU A C 1
ATOM 699 O O . GLU A 1 89 ? 8.911 -13.061 -15.321 1.00 97.25 89 GLU A O 1
ATOM 704 N N . MET A 1 90 ? 9.747 -12.171 -13.444 1.00 97.56 90 MET A N 1
ATOM 705 C CA . MET A 1 90 ? 8.787 -12.826 -12.551 1.00 97.56 90 MET A CA 1
ATOM 706 C C . MET A 1 90 ? 7.354 -12.333 -12.785 1.00 97.56 90 MET A C 1
ATOM 708 O O . MET A 1 90 ? 6.425 -13.142 -12.774 1.00 97.56 90 MET A O 1
ATOM 712 N N . ILE A 1 91 ? 7.163 -11.037 -13.069 1.00 97.25 91 ILE A N 1
ATOM 713 C CA . ILE A 1 91 ? 5.860 -10.490 -13.485 1.00 97.25 91 ILE A CA 1
ATOM 714 C C . ILE A 1 91 ? 5.396 -11.153 -14.786 1.00 97.25 91 ILE A C 1
ATOM 716 O O . ILE A 1 91 ? 4.255 -11.603 -14.865 1.00 97.25 91 ILE A O 1
ATOM 720 N N . ALA A 1 92 ? 6.275 -11.265 -15.788 1.00 97.12 92 ALA A N 1
ATOM 721 C CA . ALA A 1 92 ? 5.949 -11.893 -17.069 1.00 97.12 92 ALA A CA 1
ATOM 722 C C . ALA A 1 92 ? 5.568 -13.379 -16.925 1.00 97.12 92 ALA A C 1
ATOM 724 O O . ALA A 1 92 ? 4.735 -13.881 -17.677 1.00 97.12 92 ALA A O 1
ATOM 725 N N . LYS A 1 93 ? 6.134 -14.073 -15.930 1.00 97.56 93 LYS A N 1
ATOM 726 C CA . LYS A 1 93 ? 5.800 -15.464 -15.583 1.00 97.56 93 LYS A CA 1
ATOM 727 C C . LYS A 1 93 ? 4.557 -15.606 -14.692 1.00 97.56 93 LYS A C 1
ATOM 729 O O . LYS A 1 93 ? 4.165 -16.729 -14.386 1.00 97.56 93 LYS A O 1
ATOM 734 N N . GLY A 1 94 ? 3.943 -14.505 -14.251 1.00 96.00 94 GLY A N 1
ATOM 735 C CA . GLY A 1 94 ? 2.809 -14.533 -13.321 1.00 96.00 94 GLY A CA 1
ATOM 736 C C . GLY A 1 94 ? 3.185 -14.979 -11.902 1.00 96.00 94 GLY A C 1
ATOM 737 O O . GLY A 1 94 ? 2.336 -15.446 -11.144 1.00 96.00 94 GLY A O 1
ATOM 738 N N . GLU A 1 95 ? 4.453 -14.842 -11.507 1.00 95.50 95 GLU A N 1
ATOM 739 C CA . GLU A 1 95 ? 4.971 -15.278 -10.204 1.00 95.50 95 GLU A CA 1
ATOM 740 C C . GLU A 1 95 ? 4.737 -14.240 -9.092 1.00 95.50 95 GLU A C 1
ATOM 742 O O . GLU A 1 95 ? 5.584 -14.021 -8.224 1.00 95.50 95 GLU A O 1
ATOM 747 N N . THR A 1 96 ? 3.559 -13.610 -9.088 1.00 93.38 96 THR A N 1
ATOM 748 C CA . THR A 1 96 ? 3.174 -12.552 -8.140 1.00 93.38 96 THR A CA 1
ATOM 749 C C . THR A 1 96 ? 3.390 -12.964 -6.685 1.00 93.38 96 THR A C 1
ATOM 751 O O . THR A 1 96 ? 3.943 -12.194 -5.909 1.00 93.38 96 THR A O 1
ATOM 754 N N . HIS A 1 97 ? 3.045 -14.203 -6.322 1.00 92.25 97 HIS A N 1
ATOM 755 C CA . HIS A 1 97 ? 3.211 -14.717 -4.959 1.00 92.25 97 HIS A CA 1
ATOM 756 C C . HIS A 1 97 ? 4.670 -14.691 -4.471 1.00 92.25 97 HIS A C 1
ATOM 758 O O . HIS A 1 97 ? 4.917 -14.387 -3.306 1.00 92.25 97 HIS A O 1
ATOM 764 N N . LYS A 1 98 ? 5.641 -14.974 -5.352 1.00 93.19 98 LYS A N 1
ATOM 765 C CA . LYS A 1 98 ? 7.069 -14.930 -5.004 1.00 93.19 98 LYS A CA 1
ATOM 766 C C . LYS A 1 98 ? 7.531 -13.493 -4.800 1.00 93.19 98 LYS A C 1
ATOM 768 O O . LYS A 1 98 ? 8.276 -13.218 -3.870 1.00 93.19 98 LYS A O 1
ATOM 773 N N . LEU A 1 99 ? 7.050 -12.578 -5.640 1.00 96.44 99 LEU A N 1
ATOM 774 C CA . LEU A 1 99 ? 7.341 -11.152 -5.514 1.00 96.44 99 LEU A CA 1
ATOM 775 C C . LEU A 1 99 ? 6.754 -10.558 -4.228 1.00 96.44 99 LEU A C 1
ATOM 777 O O . LEU A 1 99 ? 7.415 -9.743 -3.594 1.00 96.44 99 LEU A O 1
ATOM 781 N N . CYS A 1 100 ? 5.562 -10.992 -3.804 1.00 95.31 100 CYS A N 1
ATOM 782 C CA . CYS A 1 100 ? 4.979 -10.573 -2.526 1.00 95.31 100 CYS A CA 1
ATOM 783 C C . CYS A 1 100 ? 5.846 -10.974 -1.324 1.00 95.31 100 CYS A C 1
ATOM 785 O O . CYS A 1 100 ? 5.898 -10.235 -0.350 1.00 95.31 100 CYS A O 1
ATOM 787 N N . ALA A 1 101 ? 6.563 -12.102 -1.391 1.00 93.69 101 ALA A N 1
ATOM 788 C CA . ALA A 1 101 ? 7.499 -12.503 -0.337 1.00 93.69 101 ALA A CA 1
ATOM 789 C C . ALA A 1 101 ? 8.751 -11.606 -0.261 1.00 93.69 101 ALA A C 1
ATOM 791 O O . ALA A 1 101 ? 9.486 -11.663 0.716 1.00 93.69 101 ALA A O 1
ATOM 792 N N . SER A 1 102 ? 8.997 -10.790 -1.287 1.00 96.88 102 SER A N 1
ATOM 793 C CA . SER A 1 102 ? 10.056 -9.778 -1.328 1.00 96.88 102 SER A CA 1
ATOM 794 C C . SER A 1 102 ? 9.504 -8.351 -1.207 1.00 96.88 102 SER A C 1
ATOM 796 O O . SER A 1 102 ? 10.220 -7.398 -1.492 1.00 96.88 102 SER A O 1
ATOM 798 N N . ASP A 1 103 ? 8.230 -8.172 -0.849 1.00 98.19 103 ASP A N 1
ATOM 799 C CA . ASP A 1 103 ? 7.628 -6.853 -0.639 1.00 98.19 103 ASP A CA 1
ATOM 800 C C . ASP A 1 103 ? 7.980 -6.316 0.753 1.00 98.19 103 ASP A C 1
ATOM 802 O O . ASP A 1 103 ? 7.639 -6.919 1.770 1.00 98.19 103 ASP A O 1
ATOM 806 N N . GLN A 1 104 ? 8.608 -5.139 0.803 1.00 98.56 104 GLN A N 1
ATOM 807 C CA . GLN A 1 104 ? 9.038 -4.528 2.061 1.00 98.56 104 GLN A CA 1
ATOM 808 C C . GLN A 1 104 ? 7.859 -4.241 3.002 1.00 98.56 104 GLN A C 1
ATOM 810 O O . GLN A 1 104 ? 8.031 -4.315 4.211 1.00 98.56 104 GLN A O 1
ATOM 815 N N . LEU A 1 105 ? 6.663 -3.891 2.498 1.00 98.62 105 LEU A N 1
ATOM 816 C CA . LEU A 1 105 ? 5.520 -3.685 3.398 1.00 98.62 105 LEU A CA 1
ATOM 817 C C . LEU A 1 105 ? 5.080 -5.010 4.023 1.00 98.62 105 LEU A C 1
ATOM 819 O O . LEU A 1 105 ? 4.810 -5.045 5.220 1.00 98.62 105 LEU A O 1
ATOM 823 N N . ALA A 1 106 ? 5.021 -6.087 3.237 1.00 97.38 106 ALA A N 1
ATOM 824 C CA . ALA A 1 106 ? 4.662 -7.408 3.740 1.00 97.38 106 ALA A CA 1
ATOM 825 C C . ALA A 1 106 ? 5.636 -7.883 4.832 1.00 97.38 106 ALA A C 1
ATOM 827 O O . ALA A 1 106 ? 5.188 -8.329 5.888 1.00 97.38 106 ALA A O 1
ATOM 828 N N . GLU A 1 107 ? 6.945 -7.719 4.617 1.00 97.38 107 GLU A N 1
ATOM 829 C CA . GLU A 1 107 ? 7.988 -8.026 5.605 1.00 97.38 107 GLU A CA 1
ATOM 830 C C . GLU A 1 107 ? 7.800 -7.205 6.891 1.00 97.38 107 GLU A C 1
ATOM 832 O O . GLU A 1 107 ? 7.561 -7.764 7.963 1.00 97.38 107 GLU A O 1
ATOM 837 N N . GLU A 1 108 ? 7.797 -5.874 6.778 1.00 98.44 108 GLU A N 1
ATOM 838 C CA . GLU A 1 108 ? 7.704 -4.955 7.918 1.00 98.44 108 GLU A CA 1
ATOM 839 C C . GLU A 1 108 ? 6.403 -5.126 8.720 1.00 98.44 108 GLU A C 1
ATOM 841 O O . GLU A 1 108 ? 6.398 -4.991 9.948 1.00 98.44 108 GLU A O 1
ATOM 846 N N . HIS A 1 109 ? 5.296 -5.432 8.038 1.00 98.31 109 HIS A N 1
ATOM 847 C CA . HIS A 1 109 ? 4.010 -5.720 8.666 1.00 98.31 109 HIS A CA 1
ATOM 848 C C . HIS A 1 109 ? 4.022 -7.081 9.376 1.00 98.31 109 HIS A C 1
ATOM 850 O O . HIS A 1 109 ? 3.566 -7.173 10.516 1.00 98.31 109 HIS A O 1
ATOM 856 N N . SER A 1 110 ? 4.590 -8.123 8.755 1.00 96.81 110 SER A N 1
ATOM 857 C CA . SER A 1 110 ? 4.687 -9.463 9.358 1.00 96.81 110 SER A CA 1
ATOM 858 C C . SER A 1 110 ? 5.550 -9.492 10.622 1.00 96.81 110 SER A C 1
ATOM 860 O O . SER A 1 110 ? 5.276 -10.254 11.546 1.00 96.81 110 SER A O 1
ATOM 862 N N . GLU A 1 111 ? 6.545 -8.608 10.699 1.00 97.25 111 GLU A N 1
ATOM 863 C CA . GLU A 1 111 ? 7.423 -8.455 11.859 1.00 97.25 111 GLU A CA 1
ATOM 864 C C . GLU A 1 111 ? 6.888 -7.443 12.890 1.00 97.25 111 GLU A C 1
ATOM 866 O O . GLU A 1 111 ? 7.587 -7.085 13.839 1.00 97.25 111 GLU A O 1
ATOM 871 N N . GLY A 1 112 ? 5.649 -6.968 12.716 1.00 97.19 112 GLY A N 1
ATOM 872 C CA . GLY A 1 112 ? 4.958 -6.095 13.667 1.00 97.19 112 GLY A CA 1
ATOM 873 C C . GLY A 1 112 ? 5.531 -4.679 13.770 1.00 97.19 112 GLY A C 1
ATOM 874 O O . GLY A 1 112 ? 5.265 -3.983 14.747 1.00 97.19 112 GLY A O 1
ATOM 875 N N . ARG A 1 113 ? 6.327 -4.225 12.791 1.00 98.19 113 ARG A N 1
ATOM 876 C CA . ARG A 1 113 ? 6.965 -2.895 12.828 1.00 98.19 113 ARG A CA 1
ATOM 877 C C . ARG A 1 113 ? 6.057 -1.779 12.330 1.00 98.19 113 ARG A C 1
ATOM 879 O O . ARG A 1 113 ? 6.235 -0.624 12.721 1.00 98.19 113 ARG A O 1
ATOM 886 N N . VAL A 1 114 ? 5.093 -2.110 11.474 1.00 98.56 114 VAL A N 1
ATOM 887 C CA . VAL A 1 114 ? 4.125 -1.169 10.902 1.00 98.56 114 VAL A CA 1
ATOM 888 C C . VAL A 1 114 ? 2.747 -1.801 10.780 1.00 98.56 114 VAL A C 1
ATOM 890 O O . VAL A 1 114 ? 2.612 -3.018 10.760 1.00 98.56 114 VAL A O 1
ATOM 893 N N . PHE A 1 115 ? 1.726 -0.949 10.690 1.00 98.00 115 PHE A N 1
ATOM 894 C CA . PHE A 1 115 ? 0.325 -1.324 10.486 1.00 98.00 115 PHE A CA 1
ATOM 895 C C . PHE A 1 115 ? -0.209 -2.392 11.457 1.00 98.00 115 PHE A C 1
ATOM 897 O O . PHE A 1 115 ? -1.077 -3.183 11.108 1.00 98.00 115 PHE A O 1
ATOM 904 N N . GLU A 1 116 ? 0.245 -2.377 12.711 1.00 94.75 116 GLU A N 1
ATOM 905 C CA . GLU A 1 116 ? -0.182 -3.349 13.719 1.00 94.75 116 GLU A CA 1
ATOM 906 C C . GLU A 1 116 ? -1.715 -3.383 13.884 1.00 94.75 116 GLU A C 1
ATOM 908 O O . GLU A 1 116 ? -2.392 -2.362 14.075 1.00 94.75 116 GLU A O 1
ATOM 913 N N . GLY A 1 117 ? -2.270 -4.594 13.799 1.00 94.00 117 GLY A N 1
ATOM 914 C CA . GLY A 1 117 ? -3.704 -4.851 13.882 1.00 94.00 117 GLY A CA 1
ATOM 915 C C . GLY A 1 117 ? -4.495 -4.469 12.629 1.00 94.00 117 GLY A C 1
ATOM 916 O O . GLY A 1 117 ? -5.711 -4.646 12.629 1.00 94.00 117 GLY A O 1
ATOM 917 N N . PHE A 1 118 ? -3.859 -3.947 11.578 1.00 97.94 118 PHE A N 1
ATOM 918 C CA . PHE A 1 118 ? -4.495 -3.805 10.272 1.00 97.94 118 PHE A CA 1
ATOM 919 C C . PHE A 1 118 ? -4.432 -5.117 9.487 1.00 97.94 118 PHE A C 1
ATOM 921 O O . PHE A 1 118 ? -3.634 -6.011 9.741 1.00 97.94 118 PHE A O 1
ATOM 928 N N . THR A 1 119 ? -5.321 -5.234 8.515 1.00 97.88 119 THR A N 1
ATOM 929 C CA . THR A 1 119 ? -5.387 -6.322 7.550 1.00 97.88 119 THR A CA 1
ATOM 930 C C . THR A 1 119 ? -5.224 -5.739 6.155 1.00 97.88 119 THR A C 1
ATOM 932 O O . THR A 1 119 ? -5.803 -4.698 5.839 1.00 97.88 119 THR A O 1
ATOM 935 N N . GLU A 1 120 ? -4.449 -6.422 5.320 1.00 98.38 120 GLU A N 1
ATOM 936 C CA . GLU A 1 120 ? -4.371 -6.172 3.886 1.00 98.38 120 GLU A CA 1
ATOM 937 C C . GLU A 1 120 ? -4.946 -7.376 3.131 1.00 98.38 120 GLU A C 1
ATOM 939 O O . GLU A 1 120 ? -4.795 -8.520 3.563 1.00 98.38 120 GLU A O 1
ATOM 944 N N . GLY A 1 121 ? -5.621 -7.127 2.008 1.00 97.38 121 GLY A N 1
ATOM 945 C CA . GLY A 1 121 ? -6.055 -8.198 1.117 1.00 97.38 121 GLY A CA 1
ATOM 946 C C . GLY A 1 121 ? -4.881 -8.892 0.429 1.00 97.38 121 GLY A C 1
ATOM 947 O O . GLY A 1 121 ? -3.847 -8.278 0.178 1.00 97.38 121 GLY A O 1
ATOM 948 N N . ALA A 1 122 ? -5.061 -10.156 0.045 1.00 97.00 122 ALA A N 1
ATOM 949 C CA . ALA A 1 122 ? -4.087 -10.836 -0.802 1.00 97.00 122 ALA A CA 1
ATOM 950 C C . ALA A 1 122 ? -3.910 -10.073 -2.127 1.00 97.00 122 ALA A C 1
ATOM 952 O O . ALA A 1 122 ? -4.886 -9.782 -2.825 1.00 97.00 122 ALA A O 1
ATOM 953 N N . ILE A 1 123 ? -2.665 -9.752 -2.475 1.00 97.69 123 ILE A N 1
ATOM 954 C CA . ILE A 1 123 ? -2.341 -9.065 -3.725 1.00 97.69 123 ILE A CA 1
ATOM 955 C C . ILE A 1 123 ? -2.355 -10.089 -4.860 1.00 97.69 123 ILE A C 1
ATOM 957 O O . ILE A 1 123 ? -1.514 -10.981 -4.931 1.00 97.69 123 ILE A O 1
ATOM 961 N N . SER A 1 124 ? -3.320 -9.943 -5.765 1.00 95.75 124 SER A N 1
ATOM 962 C CA . SER A 1 124 ? -3.481 -10.788 -6.955 1.00 95.75 124 SER A CA 1
ATOM 963 C C . SER A 1 124 ? -3.338 -9.995 -8.260 1.00 95.75 124 SER A C 1
ATOM 965 O O . SER A 1 124 ? -3.887 -10.383 -9.290 1.00 95.75 124 SER A O 1
ATOM 967 N N . PHE A 1 125 ? -2.674 -8.840 -8.208 1.00 97.75 125 PHE A N 1
ATOM 968 C CA . PHE A 1 125 ? -2.469 -7.936 -9.337 1.00 97.75 125 PHE A CA 1
ATOM 969 C C . PHE A 1 125 ? -0.999 -7.521 -9.442 1.00 97.75 125 PHE A C 1
ATOM 971 O O . PHE A 1 125 ? -0.267 -7.516 -8.453 1.00 97.75 125 PHE A O 1
ATOM 978 N N . ASN A 1 126 ? -0.567 -7.162 -10.650 1.00 97.94 126 ASN A N 1
ATOM 979 C CA . ASN A 1 126 ? 0.815 -6.765 -10.912 1.00 97.94 126 ASN A CA 1
ATOM 980 C C . ASN A 1 126 ? 1.194 -5.457 -10.193 1.00 97.94 126 ASN A C 1
ATOM 982 O O . ASN A 1 126 ? 0.307 -4.646 -9.909 1.00 97.94 126 ASN A O 1
ATOM 986 N N . PRO A 1 127 ? 2.495 -5.224 -9.933 1.00 98.38 127 PRO A N 1
ATOM 987 C CA . PRO A 1 127 ? 2.989 -3.980 -9.348 1.00 98.38 127 PRO A CA 1
ATOM 988 C C . PRO A 1 127 ? 2.438 -2.729 -10.037 1.00 98.38 127 PRO A C 1
ATOM 990 O O . PRO A 1 127 ? 2.380 -2.665 -11.268 1.00 98.38 127 PRO A O 1
ATOM 993 N N . THR A 1 128 ? 2.023 -1.747 -9.239 1.00 98.56 128 THR A N 1
ATOM 994 C CA . THR A 1 128 ? 1.273 -0.558 -9.685 1.00 98.56 128 THR A CA 1
ATOM 995 C C . THR A 1 128 ? 2.159 0.633 -10.012 1.00 98.56 128 THR A C 1
ATOM 997 O O .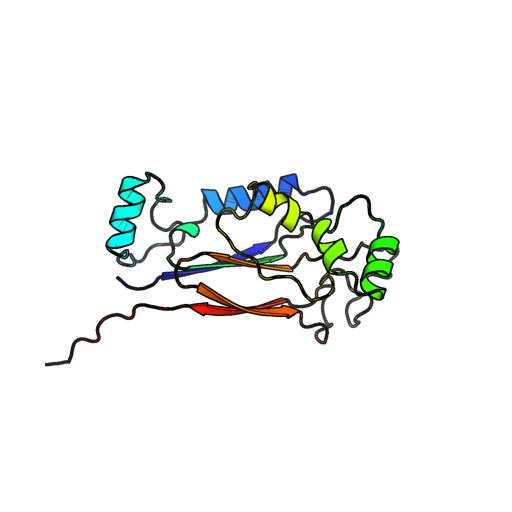 THR A 1 128 ? 1.672 1.600 -10.580 1.00 98.56 128 THR A O 1
ATOM 1000 N N . TYR A 1 129 ? 3.454 0.532 -9.738 1.00 98.44 129 TYR A N 1
ATOM 1001 C CA . TYR A 1 129 ? 4.483 1.521 -10.039 1.00 98.44 129 TYR A CA 1
ATOM 1002 C C . TYR A 1 129 ? 5.708 0.792 -10.612 1.00 98.44 129 TYR A C 1
ATOM 1004 O O . TYR A 1 129 ? 5.914 -0.369 -10.286 1.00 98.44 129 TYR A O 1
ATOM 1012 N N . LYS A 1 130 ? 6.569 1.364 -11.454 1.00 97.94 130 LYS A N 1
ATOM 1013 C CA . LYS A 1 130 ? 6.457 2.640 -12.164 1.00 97.94 130 LYS A CA 1
ATOM 1014 C C . LYS A 1 130 ? 6.200 2.377 -13.643 1.00 97.94 130 LYS A C 1
ATOM 1016 O O . LYS A 1 130 ? 6.901 1.556 -14.227 1.00 97.94 130 LYS A O 1
ATOM 1021 N N . PHE A 1 131 ? 5.278 3.111 -14.246 1.00 98.19 131 PHE A N 1
ATOM 1022 C CA . PHE A 1 131 ? 4.954 3.023 -15.669 1.00 98.19 131 PHE A CA 1
ATOM 1023 C C . PHE A 1 131 ? 5.448 4.237 -16.456 1.00 98.19 131 PHE A C 1
ATOM 1025 O O . PHE A 1 131 ? 5.651 5.315 -15.892 1.00 98.19 131 PHE A O 1
ATOM 1032 N N . ASP A 1 132 ? 5.594 4.074 -17.766 1.00 97.75 132 ASP A N 1
ATOM 1033 C CA . ASP A 1 132 ? 5.659 5.213 -18.672 1.00 97.75 132 ASP A CA 1
ATOM 1034 C C . ASP A 1 132 ? 4.252 5.821 -18.796 1.00 97.75 132 ASP A C 1
ATOM 1036 O O . ASP A 1 132 ? 3.269 5.137 -19.093 1.00 97.75 132 ASP A O 1
ATOM 1040 N N . ALA A 1 133 ? 4.124 7.117 -18.502 1.00 96.44 133 ALA A N 1
ATOM 1041 C CA . ALA A 1 133 ? 2.822 7.775 -18.496 1.00 96.44 133 ALA A CA 1
ATOM 1042 C C . ALA A 1 133 ? 2.171 7.705 -19.889 1.00 96.44 133 ALA A C 1
ATOM 1044 O O . ALA A 1 133 ? 2.792 8.004 -20.906 1.00 96.44 133 ALA A O 1
ATOM 1045 N N . GLY A 1 134 ? 0.900 7.320 -19.920 1.00 96.38 134 GLY A N 1
ATOM 1046 C CA . GLY A 1 134 ? 0.126 7.058 -21.131 1.00 96.38 134 GLY A CA 1
ATOM 1047 C C . GLY A 1 134 ? 0.104 5.588 -21.556 1.00 96.38 134 GLY A C 1
ATOM 1048 O O . GLY A 1 134 ? -0.756 5.227 -22.360 1.00 96.38 134 GLY A O 1
ATOM 1049 N N . THR A 1 135 ? 0.957 4.722 -20.995 1.00 96.00 135 THR A N 1
ATOM 1050 C CA . THR A 1 135 ? 1.084 3.311 -21.407 1.00 96.00 135 THR A CA 1
ATOM 1051 C C . THR A 1 135 ? 0.836 2.334 -20.249 1.00 96.00 135 THR A C 1
ATOM 1053 O O . THR A 1 135 ? 0.502 2.722 -19.124 1.00 96.00 135 THR A O 1
ATOM 1056 N N . SER A 1 136 ? 0.959 1.035 -20.531 1.00 95.56 136 SER A N 1
ATOM 1057 C CA . SER A 1 136 ? 1.034 -0.038 -19.525 1.00 95.56 136 SER A CA 1
ATOM 1058 C C . SER A 1 136 ? 2.413 -0.699 -19.498 1.00 95.56 136 SER A C 1
ATOM 1060 O O . SER A 1 136 ? 2.566 -1.789 -18.949 1.00 95.56 136 SER A O 1
ATOM 1062 N N . ASP A 1 137 ? 3.411 -0.011 -20.048 1.00 96.50 137 ASP A N 1
ATOM 1063 C CA . ASP A 1 137 ? 4.798 -0.448 -20.056 1.00 96.50 137 ASP A CA 1
ATOM 1064 C C . ASP A 1 137 ? 5.502 0.084 -18.807 1.00 96.50 137 ASP A C 1
ATOM 1066 O O . ASP A 1 137 ? 5.345 1.244 -18.417 1.00 96.50 137 ASP A O 1
ATOM 1070 N N . TYR A 1 138 ? 6.245 -0.791 -18.133 1.00 97.50 138 TYR A N 1
ATOM 1071 C CA . TYR A 1 138 ? 7.029 -0.409 -16.962 1.00 97.50 138 TYR A CA 1
ATOM 1072 C C . TYR A 1 138 ? 8.233 0.448 -17.363 1.00 97.50 138 TYR A C 1
ATOM 1074 O O . TYR A 1 138 ? 8.943 0.080 -18.298 1.00 97.50 138 TYR A O 1
ATOM 1082 N N . ASP A 1 139 ? 8.522 1.475 -16.555 1.00 96.81 139 ASP A N 1
ATOM 1083 C CA . ASP A 1 139 ? 9.532 2.534 -16.732 1.00 96.81 139 ASP A CA 1
ATOM 1084 C C . ASP A 1 139 ? 10.680 2.141 -17.670 1.00 96.81 139 ASP A C 1
ATOM 1086 O O . ASP A 1 139 ? 11.577 1.387 -17.268 1.00 96.81 139 ASP A O 1
ATOM 1090 N N . SER A 1 140 ? 10.638 2.645 -18.904 1.00 94.38 140 SER A N 1
ATOM 1091 C CA . SER A 1 140 ? 11.670 2.429 -19.921 1.00 94.38 140 SER A CA 1
ATOM 1092 C C . SER A 1 140 ? 12.763 3.503 -19.887 1.00 94.38 140 SER A C 1
ATOM 1094 O O . SER A 1 140 ? 13.639 3.533 -20.756 1.00 94.38 140 SER A O 1
ATOM 1096 N N . SER A 1 141 ? 12.709 4.436 -18.929 1.00 95.12 141 SER A N 1
ATOM 1097 C CA . SER A 1 141 ? 13.715 5.489 -18.803 1.00 95.12 141 SER A CA 1
ATOM 1098 C C . SER A 1 141 ? 15.082 4.915 -18.400 1.00 95.12 141 SER A C 1
ATOM 1100 O O . SER A 1 141 ? 15.161 3.821 -17.839 1.00 95.12 141 SER A O 1
ATOM 1102 N N . PRO A 1 142 ? 16.183 5.677 -18.551 1.00 92.94 142 PRO A N 1
ATOM 1103 C CA . PRO A 1 142 ? 17.510 5.230 -18.116 1.00 92.94 142 PRO A CA 1
ATOM 1104 C C . PRO A 1 142 ? 17.613 4.891 -16.620 1.00 92.94 142 PRO A C 1
ATOM 1106 O O . PRO A 1 142 ? 18.555 4.228 -16.199 1.00 92.94 142 PRO A O 1
ATOM 1109 N N . LYS A 1 143 ? 16.668 5.366 -15.791 1.00 90.50 143 LYS A N 1
ATOM 1110 C CA . LYS A 1 143 ? 16.607 5.024 -14.361 1.00 90.50 143 LYS A CA 1
ATOM 1111 C C . LYS A 1 143 ? 16.014 3.635 -14.116 1.00 90.50 143 LYS A C 1
ATOM 1113 O O . LYS A 1 143 ? 16.222 3.124 -13.015 1.00 90.50 143 LYS A O 1
ATOM 1118 N N . ALA A 1 144 ? 15.266 3.096 -15.085 1.00 90.06 144 ALA A N 1
ATOM 1119 C CA . ALA A 1 144 ? 14.681 1.758 -15.124 1.00 90.06 144 ALA A CA 1
ATOM 1120 C C . ALA A 1 144 ? 14.177 1.283 -13.755 1.00 90.06 144 ALA A C 1
ATOM 1122 O O . ALA A 1 144 ? 14.590 0.233 -13.246 1.00 90.06 144 ALA A O 1
ATOM 1123 N N . ARG A 1 145 ? 13.333 2.100 -13.104 1.00 94.12 145 ARG A N 1
ATOM 1124 C CA . ARG A 1 145 ? 12.886 1.814 -11.739 1.00 94.12 145 ARG A CA 1
ATOM 1125 C C . ARG A 1 145 ? 12.221 0.439 -11.705 1.00 94.12 145 ARG A C 1
ATOM 1127 O O . ARG A 1 145 ? 11.397 0.111 -12.556 1.00 94.12 145 ARG A O 1
ATOM 1134 N N . ALA A 1 146 ? 12.613 -0.354 -10.711 1.00 96.62 146 ALA A N 1
ATOM 1135 C CA . ALA A 1 146 ? 12.013 -1.655 -10.473 1.00 96.62 146 ALA A CA 1
ATOM 1136 C C . ALA A 1 146 ? 10.506 -1.500 -10.209 1.00 96.62 146 ALA A C 1
ATOM 1138 O O . ALA A 1 146 ? 10.127 -0.586 -9.460 1.00 96.62 146 ALA A O 1
ATOM 1139 N N . PRO A 1 147 ? 9.664 -2.372 -10.790 1.00 98.19 147 PRO A N 1
ATOM 1140 C CA . PRO A 1 147 ? 8.253 -2.413 -10.452 1.00 98.19 147 PRO A CA 1
ATOM 1141 C C . PRO A 1 147 ? 8.021 -2.636 -8.944 1.00 98.19 147 PRO A C 1
ATOM 1143 O O . PRO A 1 147 ? 8.765 -3.380 -8.308 1.00 98.19 147 PRO A O 1
ATOM 1146 N N . ALA A 1 148 ? 7.007 -1.997 -8.358 1.00 98.38 148 ALA A N 1
ATOM 1147 C CA . ALA A 1 148 ? 6.645 -2.109 -6.943 1.00 98.38 148 ALA A CA 1
ATOM 1148 C C . ALA A 1 148 ? 5.142 -1.885 -6.677 1.00 98.38 148 ALA A C 1
ATOM 1150 O O . ALA A 1 148 ? 4.463 -1.181 -7.428 1.00 98.38 148 ALA A O 1
ATOM 1151 N N . TRP A 1 149 ? 4.634 -2.456 -5.579 1.00 98.75 149 TRP A N 1
ATOM 1152 C CA . TRP A 1 149 ? 3.316 -2.140 -5.012 1.00 98.75 149 TRP A CA 1
ATOM 1153 C C . TRP A 1 149 ? 3.433 -0.983 -4.020 1.00 98.75 149 TRP A C 1
ATOM 1155 O O . TRP A 1 149 ? 3.438 -1.176 -2.803 1.00 98.75 149 TRP A O 1
ATOM 1165 N N . CYS A 1 150 ? 3.555 0.225 -4.564 1.00 98.62 150 CYS A N 1
ATOM 1166 C CA . CYS A 1 150 ? 3.609 1.456 -3.779 1.00 98.62 150 CYS A CA 1
ATOM 1167 C C . CYS A 1 150 ? 2.233 1.821 -3.194 1.00 98.62 150 CYS A C 1
ATOM 1169 O O . CYS A 1 150 ? 2.142 2.309 -2.068 1.00 98.62 150 CYS A O 1
ATOM 1171 N N . ASP A 1 151 ? 1.172 1.544 -3.954 1.00 98.81 151 ASP A N 1
ATOM 1172 C CA . ASP A 1 151 ? -0.204 1.948 -3.672 1.00 98.81 151 ASP A CA 1
ATOM 1173 C C . ASP A 1 151 ? -0.958 0.823 -2.957 1.00 98.81 151 ASP A C 1
ATOM 1175 O O . ASP A 1 151 ? -1.086 -0.279 -3.496 1.00 98.81 151 ASP A O 1
ATOM 1179 N N . ARG A 1 152 ? -1.443 1.072 -1.735 1.00 98.81 152 ARG A N 1
ATOM 1180 C CA . ARG A 1 152 ? -1.975 0.017 -0.853 1.00 98.81 152 ARG A CA 1
ATOM 1181 C C . ARG A 1 152 ? -3.268 0.438 -0.171 1.00 98.81 152 ARG A C 1
ATOM 1183 O O . ARG A 1 152 ? -3.523 1.629 0.013 1.00 98.81 152 ARG A O 1
ATOM 1190 N N . VAL A 1 153 ? -4.072 -0.546 0.231 1.00 98.81 153 VAL A N 1
ATOM 1191 C CA . VAL A 1 153 ? -5.256 -0.343 1.075 1.00 98.81 153 VAL A CA 1
ATOM 1192 C C . VAL A 1 153 ? -5.255 -1.352 2.215 1.00 98.81 153 VAL A C 1
ATOM 1194 O O . VAL A 1 153 ? -5.389 -2.553 1.996 1.00 98.81 153 VAL A O 1
ATOM 1197 N N . LEU A 1 154 ? -5.159 -0.846 3.439 1.00 98.69 154 LEU A N 1
ATOM 1198 C CA . LEU A 1 154 ? -5.235 -1.617 4.671 1.00 98.69 154 LEU A CA 1
ATOM 1199 C C . LEU A 1 154 ? -6.456 -1.188 5.480 1.00 98.69 154 LEU A C 1
ATOM 1201 O O . LEU A 1 154 ? -6.898 -0.040 5.420 1.00 98.69 154 LEU A O 1
ATOM 1205 N N . TYR A 1 155 ? -7.009 -2.103 6.266 1.00 98.44 155 TYR A N 1
ATOM 1206 C CA . TYR A 1 155 ? -8.194 -1.833 7.072 1.00 98.44 155 TYR A CA 1
ATOM 1207 C C . TYR A 1 155 ? -8.133 -2.497 8.447 1.00 98.44 155 TYR A C 1
ATOM 1209 O O . TYR A 1 155 ? -7.451 -3.495 8.639 1.00 98.44 155 TYR A O 1
ATOM 1217 N N . ARG A 1 156 ? -8.849 -1.941 9.427 1.00 95.31 156 ARG A N 1
ATOM 1218 C CA . ARG A 1 156 ? -8.913 -2.456 10.802 1.00 95.31 156 ARG A CA 1
ATOM 1219 C C . ARG A 1 156 ? -10.280 -2.203 11.425 1.00 95.31 156 ARG A C 1
ATOM 1221 O O . ARG A 1 156 ? -10.812 -1.103 11.302 1.00 95.31 156 ARG A O 1
ATOM 1228 N N . GLY A 1 157 ? -10.816 -3.180 12.154 1.00 89.75 157 GLY A N 1
ATOM 1229 C CA . GLY A 1 157 ? -12.082 -3.068 12.888 1.00 89.75 157 GLY A CA 1
ATOM 1230 C C . GLY A 1 157 ? -12.745 -4.432 13.102 1.00 89.75 157 GLY A C 1
ATOM 1231 O O . GLY A 1 157 ? -12.352 -5.408 12.476 1.00 89.75 157 GLY A O 1
ATOM 1232 N N . ARG A 1 158 ? -13.744 -4.509 13.994 1.00 77.81 158 ARG A N 1
ATOM 1233 C CA . ARG A 1 158 ? -14.444 -5.773 14.322 1.00 77.81 158 ARG A CA 1
ATOM 1234 C C . ARG A 1 158 ? -15.431 -6.233 13.241 1.00 77.81 158 ARG A C 1
ATOM 1236 O O . ARG A 1 158 ? -15.619 -7.427 13.089 1.00 77.81 158 ARG A O 1
ATOM 1243 N N . GLU A 1 159 ? -16.017 -5.300 12.494 1.00 86.50 159 GLU A N 1
ATOM 1244 C CA . GLU A 1 159 ? -17.118 -5.569 11.552 1.00 86.50 159 GLU A CA 1
ATOM 1245 C C . GLU A 1 159 ? -16.827 -5.024 10.147 1.00 86.50 159 GLU A C 1
ATOM 1247 O O . GLU A 1 159 ? -17.709 -4.506 9.461 1.00 86.50 159 GLU A O 1
ATOM 1252 N N . ILE A 1 160 ? -15.556 -5.073 9.747 1.00 93.94 160 ILE A N 1
ATOM 1253 C CA . ILE A 1 160 ? -15.093 -4.681 8.417 1.00 93.94 160 ILE A CA 1
ATOM 1254 C C . ILE A 1 160 ? -14.532 -5.908 7.703 1.00 93.94 160 ILE A C 1
ATOM 1256 O O . ILE A 1 160 ? -13.723 -6.647 8.260 1.00 93.94 160 ILE A O 1
ATOM 1260 N N . SER A 1 161 ? -14.972 -6.134 6.469 1.00 95.38 161 SER A N 1
ATOM 1261 C CA . SER A 1 161 ? -14.541 -7.272 5.656 1.00 95.38 161 SER A CA 1
ATOM 1262 C C . SER A 1 161 ? -14.243 -6.845 4.225 1.00 95.38 161 SER A C 1
ATOM 1264 O O . SER A 1 161 ? -14.891 -5.950 3.677 1.00 95.38 161 SER A O 1
ATOM 1266 N N . LEU A 1 162 ? -13.236 -7.478 3.628 1.00 98.00 162 LEU A N 1
ATOM 1267 C CA . LEU A 1 162 ? -12.832 -7.249 2.249 1.00 98.00 162 LEU A CA 1
ATOM 1268 C C . LEU A 1 162 ? -13.681 -8.086 1.295 1.00 98.00 162 LEU A C 1
ATOM 1270 O O . LEU A 1 162 ? -13.751 -9.304 1.420 1.00 98.00 162 LEU A O 1
ATOM 1274 N N . VAL A 1 163 ? -14.267 -7.421 0.304 1.00 98.19 163 VAL A N 1
ATOM 1275 C CA . VAL A 1 163 ? -15.007 -8.054 -0.795 1.00 98.19 163 VAL A CA 1
ATOM 1276 C C . VAL A 1 163 ? -14.125 -8.186 -2.034 1.00 98.19 163 VAL A C 1
ATOM 1278 O O . VAL A 1 163 ? -14.162 -9.204 -2.720 1.00 98.19 163 VAL A O 1
ATOM 1281 N N . LYS A 1 164 ? -13.329 -7.157 -2.349 1.00 98.38 164 LYS A N 1
ATOM 1282 C CA . LYS A 1 164 ? -12.451 -7.148 -3.528 1.00 98.38 164 LYS A CA 1
ATOM 1283 C C . LYS A 1 164 ? -11.236 -6.266 -3.289 1.00 98.38 164 LYS A C 1
ATOM 1285 O O . LYS A 1 164 ? -11.398 -5.174 -2.763 1.00 98.38 164 LYS A O 1
ATOM 1290 N N . TYR A 1 165 ? -10.063 -6.696 -3.744 1.00 98.62 165 TYR A N 1
ATOM 1291 C CA . TYR A 1 165 ? -8.844 -5.887 -3.787 1.00 98.62 165 TYR A CA 1
ATOM 1292 C C . TYR A 1 165 ? -8.202 -6.020 -5.166 1.00 98.62 165 TYR A C 1
ATOM 1294 O O . TYR A 1 165 ? -8.006 -7.133 -5.651 1.00 98.62 165 TYR A O 1
ATOM 1302 N N . THR A 1 166 ? -7.986 -4.908 -5.864 1.00 98.44 166 THR A N 1
ATOM 1303 C CA . THR A 1 166 ? -7.602 -4.937 -7.281 1.00 98.44 166 THR A CA 1
ATOM 1304 C C . THR A 1 166 ? -6.892 -3.657 -7.711 1.00 98.44 166 THR A C 1
ATOM 1306 O O . THR A 1 166 ? -6.977 -2.640 -7.024 1.00 98.44 166 THR A O 1
ATOM 1309 N N . SER A 1 167 ? -6.245 -3.691 -8.875 1.00 98.06 167 SER A N 1
ATOM 1310 C CA . SER A 1 167 ? -5.751 -2.501 -9.568 1.00 98.06 167 SER A CA 1
ATOM 1311 C C . SER A 1 167 ? -6.549 -2.227 -10.846 1.00 98.06 167 SER A C 1
ATOM 1313 O O . SER A 1 167 ? -7.265 -3.091 -11.356 1.00 98.06 167 SER A O 1
ATOM 1315 N N . CYS A 1 168 ? -6.421 -1.011 -11.373 1.00 97.69 168 CYS A N 1
ATOM 1316 C CA . CYS A 1 168 ? -7.082 -0.554 -12.594 1.00 97.69 168 CYS A CA 1
ATOM 1317 C C . CYS A 1 168 ? -6.046 -0.311 -13.709 1.00 97.69 168 CYS A C 1
ATOM 1319 O O . CYS A 1 168 ? -5.731 0.844 -14.005 1.00 97.69 168 CYS A O 1
ATOM 1321 N N . PRO A 1 169 ? -5.496 -1.364 -14.349 1.00 95.81 169 PRO A N 1
ATOM 1322 C CA . PRO A 1 169 ? -4.412 -1.227 -15.328 1.00 95.81 169 PRO A CA 1
ATOM 1323 C C . PRO A 1 169 ? -4.818 -0.482 -16.608 1.00 95.81 169 PRO A C 1
ATOM 1325 O O . PRO A 1 169 ? -3.955 0.048 -17.303 1.00 95.81 169 PRO A O 1
ATOM 1328 N N . SER A 1 170 ? -6.118 -0.408 -16.913 1.00 96.69 170 SER A N 1
ATOM 1329 C CA . SER A 1 170 ? -6.653 0.336 -18.060 1.00 96.69 170 SER A CA 1
ATOM 1330 C C . SER A 1 170 ? -6.553 1.858 -17.911 1.00 96.69 170 SER A C 1
ATOM 1332 O O . SER A 1 170 ? -6.731 2.574 -18.891 1.00 96.69 170 SER A O 1
ATOM 1334 N N . ILE A 1 171 ? -6.285 2.368 -16.704 1.00 97.50 171 ILE A N 1
ATOM 1335 C CA . ILE A 1 171 ? -6.069 3.794 -16.453 1.00 97.50 171 ILE A CA 1
ATOM 1336 C C . ILE A 1 171 ? -4.568 4.075 -16.575 1.00 97.50 171 ILE A C 1
ATOM 1338 O O . ILE A 1 171 ? -3.764 3.520 -15.826 1.00 97.50 171 ILE A O 1
ATOM 1342 N N . THR A 1 172 ? -4.179 4.920 -17.533 1.00 97.88 172 THR A N 1
ATOM 1343 C CA . THR A 1 172 ? -2.767 5.064 -17.934 1.00 97.88 172 THR A CA 1
ATOM 1344 C C . THR A 1 172 ? -2.195 6.476 -17.823 1.00 97.88 172 THR A C 1
ATOM 1346 O O . THR A 1 172 ? -1.016 6.653 -18.086 1.00 97.88 172 THR A O 1
ATOM 1349 N N . PHE A 1 173 ? -2.959 7.489 -17.406 1.00 96.38 173 PHE A N 1
ATOM 1350 C CA . PHE A 1 173 ? -2.481 8.884 -17.411 1.00 96.38 173 PHE A CA 1
ATOM 1351 C C . PHE A 1 173 ? -1.361 9.195 -16.393 1.00 96.38 173 PHE A C 1
ATOM 1353 O O . PHE A 1 173 ? -0.753 10.258 -16.470 1.00 96.38 173 PHE A O 1
ATOM 1360 N N . SER A 1 174 ? -1.102 8.299 -15.437 1.00 97.75 174 SER A N 1
ATOM 1361 C CA . SER A 1 174 ? -0.047 8.405 -14.422 1.00 97.75 174 SER A CA 1
ATOM 1362 C C . SER A 1 174 ? 0.952 7.256 -14.578 1.00 97.75 174 SER A C 1
ATOM 1364 O O . SER A 1 174 ? 0.642 6.210 -15.150 1.00 97.75 174 SER A O 1
ATOM 1366 N N . ASP A 1 175 ? 2.148 7.450 -14.031 1.00 97.69 175 ASP A N 1
ATOM 1367 C CA . ASP A 1 175 ? 3.145 6.406 -13.804 1.00 97.69 175 ASP A CA 1
ATOM 1368 C C . ASP A 1 175 ? 2.764 5.425 -12.676 1.00 97.69 175 ASP A C 1
ATOM 1370 O O . ASP A 1 175 ? 3.484 4.449 -12.449 1.00 97.69 175 ASP A O 1
ATOM 1374 N N . HIS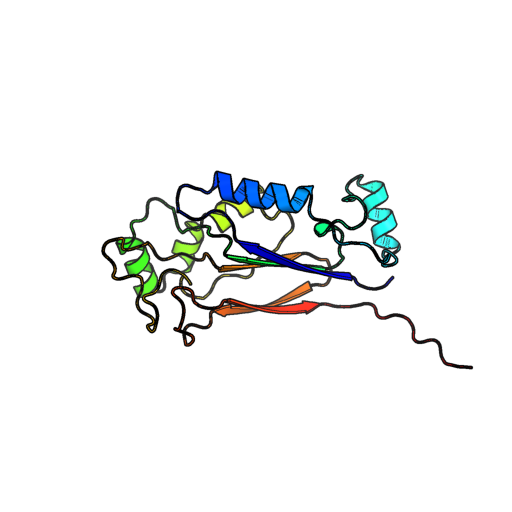 A 1 176 ? 1.622 5.645 -12.015 1.00 98.56 176 HIS A N 1
ATOM 1375 C CA . HIS A 1 176 ? 0.958 4.710 -11.112 1.00 98.56 176 HIS A CA 1
ATOM 1376 C C . HIS A 1 176 ? -0.358 4.182 -11.705 1.00 98.56 176 HIS A C 1
ATOM 1378 O O . HIS A 1 176 ? -1.089 4.896 -12.399 1.00 98.56 176 HIS A O 1
ATOM 1384 N N . LYS A 1 177 ? -0.709 2.933 -11.375 1.00 98.25 177 LYS A N 1
ATOM 1385 C CA . LYS A 1 177 ? -2.039 2.358 -11.636 1.00 98.25 177 LYS A CA 1
ATOM 1386 C C . LYS A 1 177 ? -2.916 2.490 -10.390 1.00 98.25 177 LYS A C 1
ATOM 1388 O O . LYS A 1 177 ? -2.477 2.072 -9.321 1.00 98.25 177 LYS A O 1
ATOM 1393 N N . PRO A 1 178 ? -4.160 2.996 -10.500 1.00 98.38 178 PRO A N 1
ATOM 1394 C CA . PRO A 1 178 ? -5.053 3.086 -9.351 1.00 98.38 178 PRO A CA 1
ATOM 1395 C C . PRO A 1 178 ? -5.280 1.724 -8.694 1.00 98.38 178 PRO A C 1
ATOM 1397 O O . PRO A 1 178 ? -5.426 0.714 -9.387 1.00 98.38 178 PRO A O 1
ATOM 1400 N N . VAL A 1 179 ? -5.363 1.718 -7.367 1.00 98.69 179 VAL A N 1
ATOM 1401 C CA . VAL A 1 179 ? -5.694 0.547 -6.548 1.00 98.69 179 VAL A CA 1
ATOM 1402 C C . VAL A 1 179 ? -7.029 0.789 -5.856 1.00 98.69 179 VAL A C 1
ATOM 1404 O O . VAL A 1 179 ? -7.312 1.894 -5.395 1.00 98.69 179 VAL A O 1
ATOM 1407 N N . ALA A 1 180 ? -7.864 -0.245 -5.798 1.00 98.31 180 ALA A N 1
ATOM 1408 C CA . ALA A 1 180 ? -9.194 -0.189 -5.214 1.00 98.31 180 ALA A CA 1
ATOM 1409 C C . ALA A 1 180 ? -9.440 -1.377 -4.282 1.00 98.31 180 ALA A C 1
ATOM 1411 O O . ALA A 1 180 ? -9.146 -2.526 -4.621 1.00 98.31 180 ALA A O 1
ATOM 1412 N N . ALA A 1 181 ? -10.059 -1.094 -3.135 1.00 98.56 181 ALA A N 1
ATOM 1413 C CA . ALA A 1 181 ? -10.611 -2.099 -2.241 1.00 98.56 181 ALA A CA 1
ATOM 1414 C C . ALA A 1 181 ? -12.111 -1.854 -2.039 1.00 98.56 181 ALA A C 1
ATOM 1416 O O . ALA A 1 181 ? -12.527 -0.742 -1.713 1.00 98.56 181 ALA A O 1
ATOM 1417 N N . LEU A 1 182 ? -12.920 -2.896 -2.220 1.00 98.38 182 LEU A N 1
ATOM 1418 C CA . LEU A 1 182 ? -14.333 -2.908 -1.859 1.00 98.38 182 LEU A CA 1
ATOM 1419 C C . LEU A 1 182 ? -14.470 -3.547 -0.479 1.00 98.38 182 LEU A C 1
ATOM 1421 O O . LEU A 1 182 ? -14.064 -4.695 -0.293 1.00 98.38 182 LEU A O 1
ATOM 1425 N N . LEU A 1 183 ? -15.038 -2.805 0.467 1.00 98.12 183 LEU A N 1
ATOM 1426 C CA . LEU A 1 183 ? -15.163 -3.199 1.868 1.00 98.12 183 LEU A CA 1
ATOM 1427 C C . LEU A 1 183 ? -16.635 -3.168 2.288 1.00 98.12 183 LEU A C 1
ATOM 1429 O O . LEU A 1 183 ? -17.357 -2.225 1.962 1.00 98.12 183 LEU A O 1
ATOM 1433 N N . THR A 1 184 ? -17.065 -4.170 3.050 1.00 97.00 184 THR A N 1
ATOM 1434 C CA . THR A 1 184 ? -18.352 -4.160 3.754 1.00 97.00 184 THR A CA 1
ATOM 1435 C C . THR A 1 184 ? -18.112 -3.800 5.211 1.00 97.00 184 THR A C 1
ATOM 1437 O O . THR A 1 184 ? -17.250 -4.395 5.857 1.00 97.00 184 THR A O 1
ATOM 1440 N N . VAL A 1 185 ? -18.880 -2.837 5.728 1.00 93.12 185 VAL A N 1
ATOM 1441 C CA . VAL A 1 185 ? -18.809 -2.383 7.122 1.00 93.12 185 VAL A CA 1
ATOM 1442 C C . VAL A 1 185 ? -20.195 -2.478 7.746 1.00 93.12 185 VAL A C 1
ATOM 1444 O O . VAL A 1 185 ? -21.125 -1.838 7.254 1.00 93.12 185 VAL A O 1
ATOM 1447 N N . GLN A 1 186 ? -20.347 -3.247 8.827 1.00 90.19 186 GLN A N 1
ATOM 1448 C CA . GLN A 1 186 ? -21.598 -3.225 9.588 1.00 90.19 186 GLN A CA 1
ATOM 1449 C C . GLN A 1 186 ? -21.635 -1.991 10.492 1.00 90.19 186 GLN A C 1
ATOM 1451 O O . GLN A 1 186 ? -20.701 -1.720 11.252 1.00 90.19 186 GLN A O 1
ATOM 1456 N N . VAL A 1 187 ? -22.729 -1.232 10.412 1.00 86.62 187 VAL A N 1
ATOM 1457 C CA . VAL A 1 187 ? -22.901 0.016 11.158 1.00 86.62 187 VAL A CA 1
ATOM 1458 C C . VAL A 1 187 ? -24.123 -0.045 12.066 1.00 86.62 187 VAL A C 1
ATOM 1460 O O . VAL A 1 187 ? -25.194 -0.489 11.663 1.00 86.62 187 VAL A O 1
ATOM 1463 N N . MET A 1 188 ? -23.974 0.444 13.297 1.00 82.75 188 MET A N 1
ATOM 1464 C CA . MET A 1 188 ? -25.100 0.764 14.166 1.00 82.75 188 MET A CA 1
ATOM 1465 C C . MET A 1 188 ? -25.580 2.175 13.851 1.00 82.75 188 MET A C 1
ATOM 1467 O O . MET A 1 188 ? -24.845 3.150 14.039 1.00 82.75 188 MET A O 1
ATOM 1471 N N . LEU A 1 189 ? -26.821 2.265 13.386 1.00 73.88 189 LEU A N 1
ATOM 1472 C CA . LEU A 1 189 ? -27.525 3.521 13.160 1.00 73.88 189 LEU A CA 1
ATOM 1473 C C . LEU A 1 189 ? -28.175 4.014 14.464 1.00 73.88 189 LEU A C 1
ATOM 1475 O O . LEU A 1 189 ? -28.426 3.210 15.369 1.00 73.88 189 LEU A O 1
ATOM 1479 N N . PRO A 1 190 ? -28.438 5.326 14.602 1.00 69.81 190 PRO A N 1
ATOM 1480 C CA . PRO A 1 190 ? -29.232 5.806 15.720 1.00 69.81 190 PRO A CA 1
ATOM 1481 C C . PRO A 1 190 ? -30.638 5.213 15.610 1.00 69.81 190 PRO A C 1
ATOM 1483 O O . PRO A 1 190 ? -31.181 5.113 14.510 1.00 69.81 190 PRO A O 1
ATOM 1486 N N . LEU A 1 191 ? -31.232 4.841 16.748 1.00 70.69 191 LEU A N 1
ATOM 1487 C CA . LEU A 1 191 ? -32.664 4.554 16.801 1.00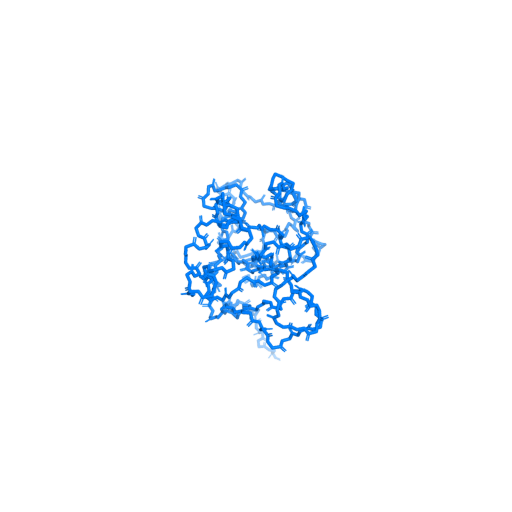 70.69 191 LEU A CA 1
ATOM 1488 C C . LEU A 1 191 ? -33.388 5.811 16.309 1.00 70.69 191 LEU A C 1
ATOM 1490 O O . LEU A 1 191 ? -33.264 6.872 16.924 1.00 70.69 191 LEU A O 1
ATOM 1494 N N . GLN A 1 192 ? -34.093 5.711 15.183 1.00 62.59 192 GLN A N 1
ATOM 1495 C CA . GLN A 1 192 ? -35.063 6.732 14.814 1.00 62.59 192 GLN A CA 1
ATOM 1496 C C . GLN A 1 192 ? -36.150 6.669 15.885 1.00 62.59 192 GLN A C 1
ATOM 1498 O O . GLN A 1 192 ? -36.819 5.649 16.021 1.00 62.59 192 GLN A O 1
ATOM 1503 N N . GLY A 1 193 ? -36.258 7.709 16.712 1.00 58.62 193 GLY A N 1
ATOM 1504 C CA . GLY A 1 193 ? -37.407 7.835 17.598 1.00 58.62 193 GLY A CA 1
ATOM 1505 C C . GLY A 1 193 ? -38.654 7.900 16.727 1.00 58.62 193 GLY A C 1
ATOM 1506 O O . GLY A 1 193 ? -38.705 8.728 15.816 1.00 58.62 193 GLY A O 1
ATOM 1507 N N . GLU A 1 194 ? -39.624 7.021 16.972 1.00 52.66 194 GLU A N 1
ATOM 1508 C CA . GLU A 1 194 ? -40.970 7.218 16.447 1.00 52.66 194 GLU A CA 1
ATOM 1509 C C . GLU A 1 194 ? -41.432 8.596 16.933 1.00 52.66 194 GLU A C 1
ATOM 1511 O O . GLU A 1 194 ? -41.472 8.863 18.136 1.00 52.66 194 GLU A O 1
ATOM 1516 N N . GLY A 1 195 ? -41.646 9.513 15.986 1.00 52.75 195 GLY A N 1
ATOM 1517 C CA . GLY A 1 195 ? -42.264 10.798 16.277 1.00 52.75 195 GLY A CA 1
ATOM 1518 C C . GLY A 1 195 ? -43.634 10.537 16.891 1.00 52.75 195 GLY A C 1
ATOM 1519 O O . GLY A 1 195 ? -44.409 9.767 16.324 1.00 52.75 195 GLY A O 1
ATOM 1520 N N . GLY A 1 196 ? -43.861 11.114 18.072 1.00 40.25 196 GLY A N 1
ATOM 1521 C CA . GLY A 1 196 ? -45.135 11.041 18.788 1.00 40.25 196 GLY A CA 1
ATOM 1522 C C . GLY A 1 196 ? -46.270 11.782 18.102 1.00 40.25 196 GLY A C 1
ATOM 1523 O O . GLY A 1 196 ? -45.999 12.585 17.179 1.00 40.25 196 GLY A O 1
#